Protein AF-A0A7X8KB24-F1 (afdb_monomer)

Nearest PDB structures (foldseek):
  2ntk-assembly1_A  TM=6.770E-01  e=2.796E-11  Methanothermobacter thermautotrophicus
  4iyc-assembly4_D  TM=4.521E-01  e=8.371E+00  Staphylococcus phage PVL

pLDDT: mean 94.0, std 7.56, range [43.09, 98.88]

Foldseek 3Di:
DAAAQAWKKKWAAAQVRFTKIKIFHWDDDPLSLQWFWDDDPFAIWIAGHPPHDDDDRQQRTEHQWGDDDQKIKGKNGNLSVLCVPPLPPCNSPVPPAFDPPPPQSWWIKMKIARRVFRKMKMWTWGADPVRDIDIDMDIDGHDDHQKIWMHGRFGDHPVDTDGDDDDTHIDGQDNPPRQVVVQVVDDPSTGAKMWMDGPVDIDIDGPPDD

Sequence (210 aa):
MKGYPGRIIICGLDHEGEPIALYILTARSSSSKERILTVKADGLWVEPTQNAQGGDPSLLYYRASFRRDGAIIIANGTHGERFTKTLAIEEALNDERYEPDEPIYTPRIAAVLDTGTARYAFASIRRSDDGSCTRSFFSFDAPKAGQGHRIQTYEGDPKNPRAFAGPPIPIALPKDDIAQTIFDELKPNLRIAVAVIRTDGYELINTHGG

Solvent-accessible surface area (backbone atoms only — not comparable to full-atom values): 11458 Å² total; per-residue (Å²): 107,85,65,31,42,45,43,36,44,36,46,30,19,35,66,88,57,47,48,36,33,34,46,36,42,40,28,86,49,75,59,64,49,31,41,35,74,45,83,53,101,81,27,36,30,36,34,60,40,95,81,45,62,84,80,65,62,68,83,48,45,31,53,34,27,36,74,58,97,63,25,45,38,36,17,80,36,60,70,41,62,37,50,79,80,37,82,52,65,61,80,43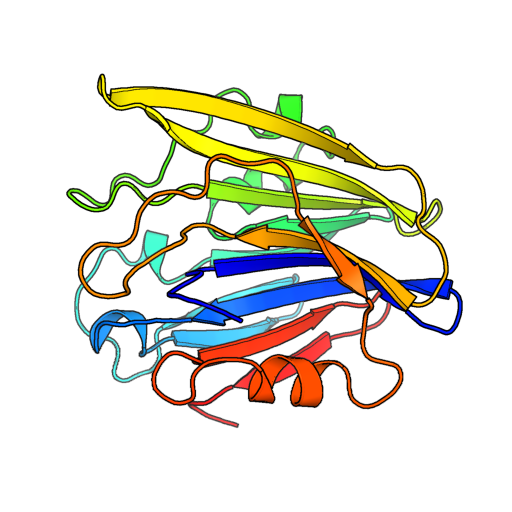,43,71,86,62,64,34,43,92,48,79,94,69,37,44,39,41,41,35,36,42,34,34,61,86,68,41,26,34,35,38,40,42,24,28,62,42,98,91,67,48,76,47,77,47,77,49,80,43,71,55,60,55,58,22,21,31,36,36,43,47,31,24,32,47,48,74,90,66,60,39,71,52,83,73,77,64,42,78,43,77,49,58,80,67,64,48,55,59,55,56,53,66,46,38,57,81,90,30,52,31,29,33,34,36,42,46,92,89,51,75,48,79,47,52,75,54,81,130

Secondary structure (DSSP, 8-state):
--S---EEEEEEE-TTS-EEEEEEEE--SHHHHSEEEEEETTEEEEEE-TT--SS-HHHH-EEEEEEETTEEEEESSGGGGGGGT-S-HHHHHTT--S---TTT-PPEEEEEEETTT--EEEEEEEE-TTS-EEEEEEEE----TTEEEEEESEES-SSSPEEP-SPPEEEEPPSS-HHHHHHHHS-TTTEEEEEEE-SS-EEEEESS--

Structure (mmCIF, N/CA/C/O backbone):
data_AF-A0A7X8KB24-F1
#
_entry.id   AF-A0A7X8KB24-F1
#
loop_
_atom_site.group_PDB
_atom_site.id
_atom_site.type_symbol
_atom_site.label_atom_id
_atom_site.label_alt_id
_atom_site.label_comp_id
_atom_site.label_asym_id
_atom_site.label_entity_id
_atom_site.label_seq_id
_atom_site.pdbx_PDB_ins_code
_atom_site.Cartn_x
_atom_site.Cartn_y
_atom_site.Cartn_z
_atom_site.occupancy
_atom_site.B_iso_or_equiv
_atom_site.auth_seq_id
_atom_site.auth_comp_id
_atom_site.auth_asym_id
_atom_site.auth_atom_id
_atom_site.pdbx_PDB_model_num
ATOM 1 N N . MET A 1 1 ? -10.183 -6.500 -11.399 1.00 66.75 1 MET A N 1
ATOM 2 C CA . MET A 1 1 ? -9.462 -5.222 -11.702 1.00 66.75 1 MET A CA 1
ATOM 3 C C . MET A 1 1 ? -9.034 -5.125 -13.177 1.00 66.75 1 MET A C 1
ATOM 5 O O . MET A 1 1 ? -8.678 -6.144 -13.759 1.00 66.75 1 MET A O 1
ATOM 9 N N . LYS A 1 2 ? -9.057 -3.935 -13.811 1.00 72.25 2 LYS A N 1
ATOM 10 C CA . LYS A 1 2 ? -8.573 -3.742 -15.203 1.00 72.25 2 LYS A CA 1
ATOM 11 C C . LYS A 1 2 ? -7.089 -3.336 -15.220 1.00 72.25 2 LYS A C 1
ATOM 13 O O . LYS A 1 2 ? -6.673 -2.515 -14.414 1.00 72.25 2 LYS A O 1
ATOM 18 N N . GLY A 1 3 ? -6.314 -3.871 -16.166 1.00 87.94 3 GLY A N 1
ATOM 19 C CA . GLY A 1 3 ? -4.895 -3.521 -16.355 1.00 87.94 3 GLY A CA 1
ATOM 20 C C . GLY A 1 3 ? -3.907 -4.246 -15.428 1.00 87.94 3 GLY A C 1
ATOM 21 O O . GLY A 1 3 ? -4.205 -5.348 -14.962 1.00 87.94 3 GLY A O 1
ATOM 22 N N . TYR A 1 4 ? -2.724 -3.656 -15.228 1.00 93.50 4 TYR A N 1
ATOM 23 C CA . TYR A 1 4 ? -1.702 -4.081 -14.260 1.00 93.50 4 TYR A CA 1
ATOM 24 C C . TYR A 1 4 ? -1.562 -3.038 -13.140 1.00 93.50 4 TYR A C 1
ATOM 26 O O . TYR A 1 4 ? -1.119 -1.926 -13.424 1.00 93.50 4 TYR A O 1
ATOM 34 N N . PRO A 1 5 ? -1.926 -3.374 -11.889 1.00 95.69 5 PRO A N 1
ATOM 35 C CA . PRO A 1 5 ? -1.885 -2.428 -10.777 1.00 95.69 5 PRO A CA 1
ATOM 36 C C . PRO A 1 5 ? -0.512 -2.345 -10.086 1.00 95.69 5 PRO A C 1
ATOM 38 O O . PRO A 1 5 ? -0.227 -1.366 -9.403 1.00 95.69 5 PRO A O 1
ATOM 41 N N . GLY A 1 6 ? 0.351 -3.355 -10.254 1.00 95.50 6 GLY A N 1
ATOM 42 C CA . GLY A 1 6 ? 1.600 -3.479 -9.502 1.00 95.50 6 GLY A CA 1
ATOM 43 C C . GLY A 1 6 ? 1.346 -3.807 -8.032 1.00 95.50 6 GLY A C 1
ATOM 44 O O . GLY A 1 6 ? 0.841 -4.887 -7.727 1.00 95.50 6 GLY A O 1
ATOM 45 N N . ARG A 1 7 ? 1.719 -2.904 -7.123 1.00 97.75 7 ARG A N 1
ATOM 46 C CA . ARG A 1 7 ? 1.423 -3.046 -5.690 1.00 97.75 7 ARG A CA 1
ATOM 47 C C . ARG A 1 7 ? 0.170 -2.258 -5.364 1.00 97.75 7 ARG A C 1
ATOM 49 O O . ARG A 1 7 ? -0.039 -1.192 -5.938 1.00 97.75 7 ARG A O 1
ATOM 56 N N . ILE A 1 8 ? -0.646 -2.789 -4.465 1.00 98.62 8 ILE A N 1
ATOM 57 C CA . ILE A 1 8 ? -1.897 -2.163 -4.043 1.00 98.62 8 ILE A CA 1
ATOM 58 C C . ILE A 1 8 ? -1.908 -2.076 -2.523 1.00 98.62 8 ILE A C 1
ATOM 60 O O . ILE A 1 8 ? -1.567 -3.049 -1.850 1.00 98.62 8 ILE A O 1
ATOM 64 N N . ILE A 1 9 ? -2.354 -0.931 -2.012 1.00 98.88 9 ILE A N 1
ATOM 65 C CA . ILE A 1 9 ? -2.725 -0.751 -0.612 1.00 98.88 9 ILE A CA 1
ATOM 66 C C . ILE A 1 9 ? -4.210 -0.402 -0.554 1.00 98.88 9 ILE A C 1
ATOM 68 O O . ILE A 1 9 ? -4.691 0.434 -1.325 1.00 98.88 9 ILE A O 1
ATOM 72 N N . ILE A 1 10 ? -4.932 -1.047 0.355 1.00 98.88 10 ILE A N 1
ATOM 73 C CA . ILE A 1 10 ? -6.325 -0.736 0.677 1.00 98.88 10 ILE A CA 1
ATOM 74 C C . ILE A 1 10 ? -6.407 -0.411 2.165 1.00 98.88 10 ILE A C 1
ATOM 76 O O . ILE A 1 10 ? -5.796 -1.118 2.960 1.00 98.88 10 ILE A O 1
ATOM 80 N N . CYS A 1 11 ? -7.186 0.606 2.525 1.00 98.81 11 CYS A N 1
ATOM 81 C CA . CYS A 1 11 ? -7.572 0.909 3.906 1.00 98.81 11 CYS A CA 1
ATOM 82 C C . CYS A 1 11 ? -9.083 1.148 3.962 1.00 98.81 11 CYS A C 1
ATOM 84 O O . CYS A 1 11 ? -9.645 1.770 3.053 1.00 98.81 11 CYS A O 1
ATOM 86 N N . GLY A 1 12 ? -9.743 0.677 5.016 1.00 98.50 12 GLY A N 1
ATOM 87 C CA . GLY A 1 12 ? -11.177 0.861 5.197 1.00 98.50 12 GLY A CA 1
ATOM 88 C C . GLY A 1 12 ? -11.705 0.258 6.492 1.00 98.50 12 GLY A C 1
ATOM 89 O O . GLY A 1 12 ? -10.947 0.016 7.431 1.00 98.50 12 GLY A O 1
ATOM 90 N N . LEU A 1 13 ? -13.012 0.009 6.500 1.00 98.50 13 LEU A N 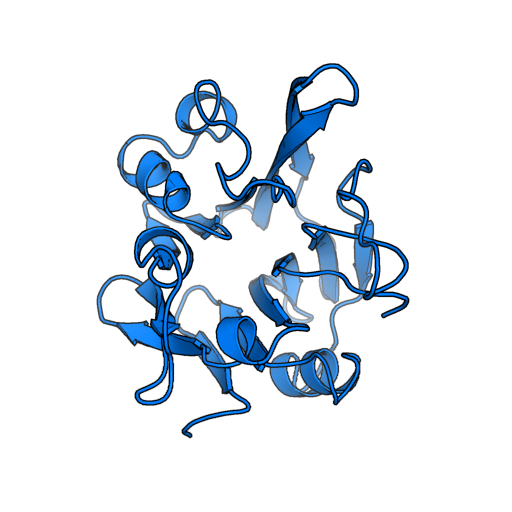1
ATOM 91 C CA . LEU A 1 13 ? -13.706 -0.750 7.534 1.00 98.50 13 LEU A CA 1
ATOM 92 C C . LEU A 1 13 ? -14.319 -2.002 6.921 1.00 98.50 13 LEU A C 1
ATOM 94 O O . LEU A 1 13 ? -14.940 -1.930 5.856 1.00 98.50 13 LEU A O 1
ATOM 98 N N . ASP A 1 14 ? -14.192 -3.135 7.600 1.00 97.81 14 ASP A N 1
ATOM 99 C CA . ASP A 1 14 ? -14.951 -4.321 7.219 1.00 97.81 14 ASP A CA 1
ATOM 100 C C . ASP A 1 14 ? -16.454 -4.156 7.518 1.00 97.81 14 ASP A C 1
ATOM 102 O O . ASP A 1 14 ? -16.923 -3.082 7.908 1.00 97.81 14 ASP A O 1
ATOM 106 N N . HIS A 1 15 ? -17.242 -5.204 7.270 1.00 98.06 15 HIS A N 1
ATOM 107 C CA . HIS A 1 15 ? -18.695 -5.146 7.459 1.00 98.06 15 HIS A CA 1
ATOM 108 C C . HIS A 1 15 ? -19.132 -5.101 8.927 1.00 98.06 15 HIS A C 1
ATOM 110 O O . HIS A 1 15 ? -20.269 -4.711 9.178 1.00 98.06 15 HIS A O 1
ATOM 116 N N . GLU A 1 16 ? -18.240 -5.407 9.871 1.00 96.69 16 GLU A N 1
ATOM 117 C CA . GLU A 1 16 ? -18.487 -5.268 11.312 1.00 96.69 16 GLU A CA 1
ATOM 118 C C . GLU A 1 16 ? -18.019 -3.910 11.858 1.00 96.69 16 GLU A C 1
ATOM 120 O O . GLU A 1 16 ? -18.239 -3.590 13.024 1.00 96.69 16 GLU A O 1
ATOM 125 N N . GLY A 1 17 ? -17.438 -3.062 11.002 1.00 96.88 17 GLY A N 1
ATOM 126 C CA . GLY A 1 17 ? -16.950 -1.739 11.380 1.00 96.88 17 GLY A CA 1
ATOM 127 C C . GLY A 1 17 ? -15.534 -1.747 11.951 1.00 96.88 17 GLY A C 1
ATOM 128 O O . GLY A 1 17 ? -15.106 -0.728 12.491 1.00 96.88 17 GLY A O 1
ATOM 129 N N . GLU A 1 18 ? -14.796 -2.848 11.802 1.00 97.44 18 GLU A N 1
ATOM 130 C CA . GLU A 1 18 ? -13.426 -2.970 12.292 1.00 97.44 18 GLU A CA 1
ATOM 131 C C . GLU A 1 18 ? -12.411 -2.449 11.258 1.00 97.44 18 GLU A C 1
ATOM 133 O O . GLU A 1 18 ? -12.540 -2.740 10.058 1.00 97.44 18 GLU A O 1
ATOM 138 N N . PRO A 1 19 ? -11.378 -1.690 11.684 1.00 98.19 19 PRO A N 1
ATOM 139 C CA . PRO A 1 19 ? -10.320 -1.218 10.801 1.00 98.19 19 PRO A CA 1
ATOM 140 C C . PRO A 1 19 ? -9.607 -2.366 10.094 1.00 98.19 19 PRO A C 1
ATOM 142 O O . PRO A 1 19 ? -9.098 -3.302 10.717 1.00 98.19 19 PRO A O 1
ATOM 145 N N . ILE A 1 20 ? -9.519 -2.254 8.773 1.00 98.44 20 ILE A N 1
ATOM 146 C CA . ILE A 1 20 ? -8.894 -3.256 7.920 1.00 98.44 20 ILE A CA 1
ATOM 147 C C . ILE A 1 20 ? -7.986 -2.582 6.897 1.00 98.44 20 ILE A C 1
ATOM 149 O O . ILE A 1 20 ? -8.339 -1.574 6.275 1.00 98.44 20 ILE A O 1
ATOM 153 N N . ALA A 1 21 ? -6.809 -3.166 6.702 1.00 98.75 21 ALA A N 1
ATOM 154 C CA . ALA A 1 21 ? -5.917 -2.811 5.615 1.00 98.75 21 ALA A CA 1
ATOM 155 C C . ALA A 1 21 ? -5.547 -4.042 4.792 1.00 98.75 21 ALA A C 1
ATOM 157 O O . ALA A 1 21 ? -5.561 -5.165 5.289 1.00 98.75 21 ALA A O 1
ATOM 158 N N . LEU A 1 22 ? -5.229 -3.846 3.516 1.00 98.81 22 LEU A N 1
ATOM 159 C CA . LEU A 1 22 ? -4.721 -4.912 2.666 1.00 98.81 22 LEU A CA 1
ATOM 160 C C . LEU A 1 22 ? -3.464 -4.463 1.940 1.00 98.81 22 LEU A C 1
ATOM 162 O O . LEU A 1 22 ? -3.367 -3.321 1.482 1.00 98.81 22 LEU A O 1
ATOM 166 N N . TYR A 1 23 ? -2.545 -5.406 1.771 1.00 98.75 23 TYR A N 1
ATOM 167 C CA . TYR A 1 23 ? -1.398 -5.275 0.888 1.00 98.75 23 TYR A CA 1
ATOM 168 C C . TYR A 1 23 ? -1.445 -6.369 -0.171 1.00 98.75 23 TYR A C 1
ATOM 170 O O . TYR A 1 23 ? -1.589 -7.548 0.147 1.00 98.75 23 TYR A O 1
ATOM 178 N N . ILE A 1 24 ? -1.337 -5.988 -1.441 1.00 98.50 24 ILE A N 1
ATOM 179 C CA . ILE A 1 24 ? -1.465 -6.926 -2.558 1.00 98.50 24 ILE A CA 1
ATOM 180 C C . ILE A 1 24 ? -0.249 -6.795 -3.457 1.00 98.50 24 ILE A C 1
ATOM 182 O O . ILE A 1 24 ? 0.110 -5.698 -3.903 1.00 98.50 24 ILE A O 1
ATOM 186 N N . LEU A 1 25 ? 0.345 -7.942 -3.765 1.00 96.00 25 LEU A N 1
ATOM 187 C CA . LEU A 1 25 ? 1.488 -8.063 -4.646 1.00 96.00 25 LEU A CA 1
ATOM 188 C C . LEU A 1 25 ? 1.048 -8.664 -5.981 1.00 96.00 25 LEU A C 1
ATOM 190 O O . LEU A 1 25 ? 0.541 -9.786 -6.049 1.00 96.00 25 LEU A O 1
ATOM 194 N N . THR A 1 26 ? 1.275 -7.917 -7.061 1.00 95.56 26 THR A N 1
ATOM 195 C CA . THR A 1 26 ? 1.204 -8.438 -8.429 1.00 95.56 26 THR A CA 1
ATOM 196 C C . THR A 1 26 ? 2.540 -8.252 -9.136 1.00 95.56 26 THR A C 1
ATOM 198 O O . THR A 1 26 ? 3.332 -7.370 -8.789 1.00 95.56 26 THR A O 1
ATOM 201 N N . ALA A 1 27 ? 2.811 -9.099 -10.123 1.00 91.50 27 ALA A N 1
ATOM 202 C CA . ALA A 1 27 ? 4.062 -9.093 -10.865 1.00 91.50 27 ALA A CA 1
ATOM 203 C C . ALA A 1 27 ? 3.877 -9.573 -12.305 1.00 91.50 27 ALA A C 1
ATOM 205 O O . ALA A 1 27 ? 2.973 -10.348 -12.617 1.00 91.50 27 ALA A O 1
ATOM 206 N N . ARG A 1 28 ? 4.764 -9.121 -13.196 1.00 88.50 28 ARG A N 1
ATOM 207 C CA . ARG A 1 28 ? 4.713 -9.438 -14.633 1.00 88.50 28 ARG A CA 1
ATOM 208 C C . ARG A 1 28 ? 5.933 -10.201 -15.145 1.00 88.50 28 ARG A C 1
ATOM 210 O O . ARG A 1 28 ? 5.774 -11.046 -16.020 1.00 88.50 28 ARG A O 1
ATOM 217 N N . SER A 1 29 ? 7.128 -9.916 -14.625 1.00 82.56 29 SER A N 1
ATOM 218 C CA . SER A 1 29 ? 8.369 -10.584 -15.037 1.00 82.56 29 SER A CA 1
ATOM 219 C C . SER A 1 29 ? 8.644 -11.779 -14.140 1.00 82.56 29 SER A C 1
ATOM 221 O O . SER A 1 29 ? 8.304 -11.733 -12.964 1.00 82.56 29 SER A O 1
ATOM 223 N N . SER A 1 30 ? 9.313 -12.809 -14.654 1.00 78.25 30 SER A N 1
ATOM 224 C CA . SER A 1 30 ? 9.686 -13.979 -13.850 1.00 78.25 30 SER A CA 1
ATOM 225 C C . SER A 1 30 ? 10.428 -13.578 -12.570 1.00 78.25 30 SER A C 1
ATOM 227 O O . SER A 1 30 ? 10.020 -13.974 -11.491 1.00 78.25 30 SER A O 1
ATOM 229 N N . SER A 1 31 ? 11.403 -12.665 -12.656 1.00 75.25 31 SER A N 1
ATOM 230 C CA . SER A 1 31 ? 12.134 -12.161 -11.481 1.00 75.25 31 SER A CA 1
ATOM 231 C C . SER A 1 31 ? 11.248 -11.466 -10.442 1.00 75.25 31 SER A C 1
ATOM 233 O O . SER A 1 31 ? 11.448 -11.635 -9.247 1.00 75.25 31 SER A O 1
ATOM 235 N N . SER A 1 32 ? 10.240 -10.701 -10.872 1.00 79.62 32 SER A N 1
ATOM 236 C CA . SER A 1 32 ? 9.333 -10.008 -9.947 1.00 79.62 32 SER A CA 1
ATOM 237 C C . SER A 1 32 ? 8.251 -10.924 -9.368 1.00 79.62 32 SER A C 1
ATOM 239 O O . SER A 1 32 ? 7.610 -10.539 -8.384 1.00 79.62 32 SER A O 1
ATOM 241 N N . LYS A 1 33 ? 8.039 -12.105 -9.965 1.00 87.75 33 LYS A N 1
ATOM 242 C CA . LYS A 1 33 ? 7.125 -13.138 -9.463 1.00 87.75 33 LYS A CA 1
ATOM 243 C C . LYS A 1 33 ? 7.724 -13.961 -8.331 1.00 87.75 33 LYS A C 1
ATOM 245 O O . LYS A 1 33 ? 6.971 -14.426 -7.489 1.00 87.75 33 LYS A O 1
ATOM 250 N N . GLU A 1 34 ? 9.048 -14.064 -8.269 1.00 90.19 34 GLU A N 1
ATOM 251 C CA . GLU A 1 34 ? 9.765 -14.803 -7.227 1.00 90.19 34 GLU A CA 1
ATOM 252 C C . GLU A 1 34 ? 9.784 -14.052 -5.884 1.00 90.19 34 GLU A C 1
ATOM 254 O O . GLU A 1 34 ? 10.841 -13.725 -5.346 1.00 90.19 34 GLU A O 1
ATOM 259 N N . ARG A 1 35 ? 8.597 -13.738 -5.354 1.00 91.50 35 ARG A N 1
ATOM 260 C CA . ARG A 1 35 ? 8.381 -13.062 -4.073 1.00 91.50 35 ARG A CA 1
ATOM 261 C C . ARG A 1 35 ? 7.197 -13.663 -3.323 1.00 91.50 35 ARG A C 1
ATOM 263 O O . ARG A 1 35 ? 6.227 -14.093 -3.941 1.00 91.50 35 ARG A O 1
ATOM 270 N N . ILE A 1 36 ? 7.261 -13.613 -2.000 1.00 94.81 36 ILE A N 1
ATOM 271 C CA . ILE A 1 36 ? 6.214 -14.063 -1.079 1.00 94.81 36 ILE A CA 1
ATOM 272 C C . ILE A 1 36 ? 5.965 -13.020 0.009 1.00 94.81 36 ILE A C 1
ATOM 274 O O . ILE A 1 36 ? 6.806 -12.152 0.258 1.00 94.81 36 ILE A O 1
ATOM 278 N N . LEU A 1 37 ? 4.798 -13.107 0.643 1.00 97.06 37 LEU A N 1
ATOM 279 C CA . LEU A 1 37 ? 4.502 -12.421 1.893 1.00 97.06 37 LEU A CA 1
ATOM 280 C C . LEU A 1 37 ? 4.743 -13.359 3.075 1.00 97.06 37 LEU A C 1
ATOM 282 O O . LEU A 1 37 ? 4.236 -14.480 3.081 1.00 97.06 37 LEU A O 1
ATOM 286 N N . THR A 1 38 ? 5.444 -12.864 4.090 1.00 97.25 38 THR A N 1
ATOM 287 C CA . THR A 1 38 ? 5.759 -13.612 5.312 1.00 97.25 38 THR A CA 1
ATOM 288 C C . THR A 1 38 ? 5.422 -12.775 6.536 1.00 97.25 38 THR A C 1
ATOM 290 O O . THR A 1 38 ? 5.803 -11.606 6.625 1.00 97.25 38 THR A O 1
ATOM 293 N N . VAL A 1 39 ? 4.739 -13.368 7.516 1.00 97.62 39 VAL A N 1
ATOM 294 C CA . VAL A 1 39 ? 4.550 -12.739 8.830 1.00 97.62 39 VAL A CA 1
ATOM 295 C C . VAL A 1 39 ? 5.765 -13.025 9.705 1.00 97.62 39 VAL A C 1
ATOM 297 O O . VAL A 1 39 ? 6.125 -14.180 9.923 1.00 97.62 39 VAL A O 1
ATOM 300 N N . LYS A 1 40 ? 6.372 -11.970 10.244 1.00 96.44 40 LYS A N 1
ATOM 301 C CA . LYS A 1 40 ? 7.419 -12.036 11.270 1.00 96.44 40 LYS A CA 1
ATOM 302 C C . LYS A 1 40 ? 6.950 -11.313 12.533 1.00 96.44 40 LYS A C 1
ATOM 304 O O . LYS A 1 40 ? 5.913 -10.652 12.537 1.00 96.44 40 LYS A O 1
ATOM 309 N N . ALA A 1 41 ? 7.728 -11.427 13.609 1.00 94.88 41 ALA A N 1
ATOM 310 C CA . ALA A 1 41 ? 7.395 -10.830 14.905 1.00 94.88 41 ALA A CA 1
ATOM 311 C C . ALA A 1 41 ? 7.182 -9.305 14.845 1.00 94.88 41 ALA A C 1
ATOM 313 O O . ALA A 1 41 ? 6.407 -8.758 15.622 1.00 94.88 41 ALA A O 1
ATOM 314 N N . ASP A 1 42 ? 7.854 -8.623 13.919 1.00 95.00 42 ASP A N 1
ATOM 315 C CA . ASP A 1 42 ? 7.861 -7.167 13.786 1.00 95.00 42 ASP A CA 1
ATOM 316 C C . ASP A 1 42 ? 7.011 -6.634 12.620 1.00 95.00 42 ASP A C 1
ATOM 318 O O . ASP A 1 42 ? 6.966 -5.419 12.408 1.00 95.00 42 ASP A O 1
ATOM 322 N N . GLY A 1 43 ? 6.338 -7.507 11.860 1.00 97.38 43 GLY A N 1
ATOM 323 C CA . GLY A 1 43 ? 5.503 -7.075 10.745 1.00 97.38 43 GLY A CA 1
ATOM 324 C C . GLY A 1 43 ? 5.271 -8.104 9.643 1.00 97.38 43 GLY A C 1
ATOM 325 O O . GLY A 1 43 ? 5.724 -9.246 9.692 1.00 97.38 43 GLY A O 1
ATOM 326 N N . LEU A 1 44 ? 4.558 -7.653 8.618 1.00 98.44 44 LEU A N 1
ATOM 327 C CA . LEU A 1 44 ? 4.436 -8.312 7.327 1.00 98.44 44 LEU A CA 1
ATOM 328 C C . LEU A 1 44 ? 5.629 -7.929 6.453 1.00 98.44 44 LEU A C 1
ATOM 330 O O . LEU A 1 44 ? 5.886 -6.744 6.235 1.00 98.44 44 LEU A O 1
ATOM 334 N N . TRP A 1 45 ? 6.308 -8.921 5.898 1.00 98.00 45 TRP A N 1
ATOM 335 C CA . TRP A 1 45 ? 7.460 -8.747 5.025 1.00 98.00 45 TRP A CA 1
ATOM 336 C C . TRP A 1 45 ? 7.159 -9.237 3.616 1.00 98.00 45 TRP A C 1
ATOM 338 O O . TRP A 1 45 ? 6.449 -10.222 3.433 1.00 98.00 45 TRP A O 1
ATOM 348 N N . VAL A 1 46 ? 7.719 -8.546 2.626 1.00 96.06 46 VAL A N 1
ATOM 349 C CA . VAL A 1 46 ? 7.892 -9.064 1.268 1.00 96.06 46 VAL A CA 1
ATOM 350 C C . VAL A 1 46 ? 9.301 -9.626 1.186 1.00 96.06 46 VAL A C 1
ATOM 352 O O . VAL A 1 46 ? 10.257 -8.927 1.526 1.00 96.06 46 VAL A O 1
ATOM 355 N N . GLU A 1 47 ? 9.424 -10.872 0.741 1.00 93.69 47 GLU A N 1
ATOM 356 C CA . GLU A 1 47 ? 10.702 -11.576 0.645 1.00 93.69 47 GLU A CA 1
ATOM 357 C C . GLU A 1 47 ? 10.861 -12.241 -0.723 1.00 93.69 47 GLU A C 1
ATOM 359 O O . GLU A 1 47 ? 9.868 -12.700 -1.293 1.00 93.69 47 GLU A O 1
ATOM 364 N N . PRO A 1 48 ? 12.087 -12.324 -1.267 1.00 91.44 48 PRO A N 1
ATOM 365 C CA . PRO A 1 48 ? 12.350 -13.142 -2.442 1.00 91.44 48 PRO A CA 1
ATOM 366 C C . PRO A 1 48 ? 12.170 -14.636 -2.129 1.00 91.44 48 PRO A C 1
ATOM 368 O O . PRO A 1 48 ? 12.468 -15.090 -1.024 1.00 91.44 48 PRO A O 1
ATOM 371 N N . THR A 1 49 ? 11.724 -15.422 -3.110 1.00 89.88 49 THR A N 1
ATOM 372 C CA . THR A 1 49 ? 11.720 -16.890 -2.987 1.00 89.88 49 THR A CA 1
ATOM 373 C C . THR A 1 49 ? 13.145 -17.438 -3.128 1.00 89.88 49 THR A C 1
ATOM 375 O O . THR A 1 49 ? 14.061 -16.747 -3.577 1.00 89.88 49 THR A O 1
ATOM 378 N N . GLN A 1 50 ? 13.335 -18.727 -2.829 1.00 85.38 50 GLN A N 1
ATOM 379 C CA . GLN A 1 50 ? 14.612 -19.417 -3.073 1.00 85.38 50 GLN A CA 1
ATOM 380 C C . GLN A 1 50 ? 15.024 -19.432 -4.557 1.00 85.38 50 GLN A C 1
ATOM 382 O O . GLN A 1 50 ? 16.202 -19.601 -4.861 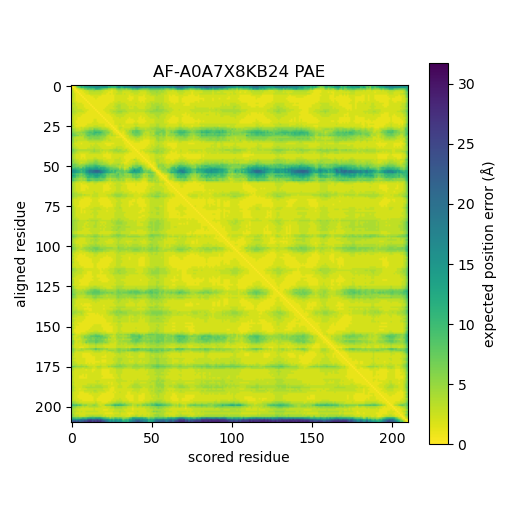1.00 85.38 50 GLN A O 1
ATOM 387 N N . ASN A 1 51 ? 14.071 -19.246 -5.476 1.00 83.88 51 ASN A N 1
ATOM 388 C CA . ASN A 1 51 ? 14.315 -19.228 -6.918 1.00 83.88 51 ASN A CA 1
ATOM 389 C C . ASN A 1 51 ? 14.582 -17.814 -7.460 1.00 83.88 51 ASN A C 1
ATOM 391 O O . ASN A 1 51 ? 14.829 -17.660 -8.658 1.00 83.88 51 ASN A O 1
ATOM 395 N N . ALA A 1 52 ? 14.517 -16.777 -6.618 1.00 82.25 52 ALA A N 1
ATOM 396 C CA . ALA A 1 52 ? 14.778 -15.411 -7.044 1.00 82.25 52 ALA A CA 1
ATOM 397 C C . ALA A 1 52 ? 16.227 -15.264 -7.534 1.00 82.25 52 ALA A C 1
ATOM 399 O O . ALA A 1 52 ? 17.180 -15.605 -6.833 1.00 82.25 52 ALA A O 1
ATOM 400 N N . GLN A 1 53 ? 16.398 -14.727 -8.743 1.00 77.00 53 GLN A N 1
ATOM 401 C CA . GLN A 1 53 ? 17.708 -14.444 -9.327 1.00 77.00 53 GLN A CA 1
ATOM 402 C C . GLN A 1 53 ? 17.784 -13.004 -9.829 1.00 77.00 53 GLN A C 1
ATOM 404 O O . GLN A 1 53 ? 16.908 -12.542 -10.564 1.00 77.00 53 GLN A O 1
ATOM 409 N N . GLY A 1 54 ? 18.879 -12.324 -9.479 1.00 70.75 54 GLY A N 1
ATOM 410 C CA . GLY A 1 54 ? 19.159 -10.952 -9.898 1.00 70.75 54 GLY A CA 1
ATOM 411 C C . GLY A 1 54 ? 18.227 -9.899 -9.283 1.00 70.75 54 GLY A C 1
ATOM 412 O O . GLY A 1 54 ? 17.289 -10.205 -8.551 1.00 70.75 54 GLY A O 1
ATOM 413 N N . GLY A 1 55 ? 18.497 -8.633 -9.607 1.00 68.00 55 GLY A N 1
ATOM 414 C CA . GLY A 1 55 ? 17.793 -7.474 -9.053 1.00 68.00 55 GLY A CA 1
ATOM 415 C C . GLY A 1 55 ? 18.468 -6.892 -7.811 1.00 68.00 55 GLY A C 1
ATOM 416 O O . GLY A 1 55 ? 19.308 -7.533 -7.184 1.00 68.00 55 GLY A O 1
ATOM 417 N N . ASP A 1 56 ? 18.115 -5.650 -7.483 1.00 74.06 56 ASP A N 1
ATOM 418 C CA . ASP A 1 56 ? 18.544 -4.995 -6.248 1.00 74.06 56 ASP A CA 1
ATOM 419 C C . ASP A 1 56 ? 17.770 -5.605 -5.062 1.00 74.06 56 ASP A C 1
ATOM 421 O O . ASP A 1 56 ? 16.539 -5.473 -5.013 1.00 74.06 56 ASP A O 1
ATOM 425 N N . PRO A 1 57 ? 18.446 -6.261 -4.096 1.00 73.31 57 PRO A N 1
ATOM 426 C CA . PRO A 1 57 ? 17.788 -6.866 -2.939 1.00 73.31 57 PRO A CA 1
ATOM 427 C C . PRO A 1 57 ? 16.927 -5.878 -2.145 1.00 73.31 57 PRO A C 1
ATOM 429 O O . PRO A 1 57 ? 15.905 -6.275 -1.587 1.00 73.31 57 PRO A O 1
ATOM 432 N N . SER A 1 58 ? 17.283 -4.589 -2.135 1.00 74.12 58 SER A N 1
ATOM 433 C CA . SER A 1 58 ? 16.539 -3.553 -1.409 1.00 74.12 58 SER A CA 1
ATOM 434 C C . SER A 1 58 ? 15.149 -3.266 -1.996 1.00 74.12 58 SER A C 1
ATOM 436 O O . SER A 1 58 ? 14.282 -2.744 -1.294 1.00 74.12 58 SER A O 1
ATOM 438 N N . LEU A 1 59 ? 14.908 -3.638 -3.259 1.00 83.38 59 LEU A N 1
ATOM 439 C CA . LEU A 1 59 ? 13.605 -3.528 -3.930 1.00 83.38 59 LEU A CA 1
ATOM 440 C C . LEU A 1 59 ? 12.761 -4.808 -3.803 1.00 83.38 59 LEU A C 1
ATOM 442 O O . LEU A 1 59 ? 11.559 -4.805 -4.087 1.00 83.38 59 LEU A O 1
ATOM 446 N N . LEU A 1 60 ? 13.388 -5.915 -3.399 1.00 84.62 60 LEU A N 1
ATOM 447 C CA . LEU A 1 60 ? 12.758 -7.232 -3.288 1.00 84.62 60 LEU A CA 1
ATOM 448 C C . LEU A 1 60 ? 12.473 -7.636 -1.839 1.00 84.62 60 LEU A C 1
ATOM 450 O O . LEU A 1 60 ? 11.580 -8.450 -1.625 1.00 84.62 60 LEU A O 1
ATOM 454 N N . TYR A 1 61 ? 13.194 -7.061 -0.874 1.00 92.44 61 TYR A N 1
ATOM 455 C CA . TYR A 1 61 ? 13.057 -7.342 0.551 1.00 92.44 61 TYR A CA 1
ATOM 456 C C . TYR A 1 61 ? 12.724 -6.071 1.338 1.00 92.44 61 TYR A C 1
ATOM 458 O O . TYR A 1 61 ? 13.547 -5.160 1.449 1.00 92.44 61 TYR A O 1
ATOM 466 N N . TYR A 1 62 ? 11.517 -6.000 1.895 1.00 96.12 62 TYR A N 1
ATOM 467 C CA . TYR A 1 62 ? 11.083 -4.875 2.729 1.00 96.12 62 TYR A CA 1
ATOM 468 C C . TYR A 1 62 ? 9.913 -5.258 3.632 1.00 96.12 62 TYR A C 1
ATOM 470 O O . TYR A 1 62 ? 9.132 -6.162 3.330 1.00 96.12 62 TYR A O 1
ATOM 478 N N . ARG A 1 63 ? 9.763 -4.523 4.734 1.00 97.75 63 ARG A N 1
ATOM 479 C CA . ARG A 1 63 ? 8.612 -4.636 5.625 1.00 97.75 63 ARG A CA 1
ATOM 480 C C . ARG A 1 63 ? 7.424 -3.913 4.999 1.00 97.75 63 ARG A C 1
ATOM 482 O O . ARG A 1 63 ? 7.405 -2.687 4.913 1.00 97.75 63 ARG A O 1
ATOM 489 N N . ALA A 1 64 ? 6.459 -4.683 4.514 1.00 98.25 64 ALA A N 1
ATOM 490 C CA . ALA A 1 64 ? 5.270 -4.171 3.850 1.00 98.25 64 ALA A CA 1
ATOM 491 C C . ALA A 1 64 ? 4.248 -3.604 4.834 1.00 98.25 64 ALA A C 1
ATOM 493 O O . ALA A 1 64 ? 3.513 -2.691 4.470 1.00 98.25 64 ALA A O 1
ATOM 494 N N . SER A 1 65 ? 4.191 -4.122 6.064 1.00 98.69 65 SER A N 1
ATOM 495 C CA . SER A 1 65 ? 3.328 -3.565 7.104 1.00 98.69 65 SER A CA 1
ATOM 496 C C . SER A 1 65 ? 3.839 -3.841 8.512 1.00 98.69 65 SER A C 1
ATOM 498 O O . SER A 1 65 ? 4.474 -4.861 8.763 1.00 98.69 65 SER A O 1
ATOM 500 N N . PHE A 1 66 ? 3.544 -2.934 9.439 1.00 98.31 66 PHE A N 1
ATOM 501 C CA . PHE A 1 66 ? 3.725 -3.121 10.876 1.00 98.31 66 PHE A CA 1
ATOM 502 C C . PHE A 1 66 ? 2.716 -2.265 11.646 1.00 98.31 66 PHE A C 1
ATOM 504 O O . PHE A 1 66 ? 2.089 -1.370 11.074 1.00 98.31 66 PHE A O 1
ATOM 511 N N . ARG A 1 67 ? 2.556 -2.533 12.946 1.00 97.56 67 ARG A N 1
ATOM 512 C CA . ARG A 1 67 ? 1.739 -1.700 13.838 1.00 97.56 67 ARG A CA 1
ATOM 513 C C . ARG A 1 67 ? 2.616 -0.856 14.747 1.00 97.56 67 ARG A C 1
ATOM 515 O O . ARG A 1 67 ? 3.659 -1.324 15.203 1.00 97.56 67 ARG A O 1
ATOM 522 N N . ARG A 1 68 ? 2.179 0.369 15.026 1.00 96.50 68 ARG A N 1
ATOM 523 C CA . ARG A 1 68 ? 2.840 1.288 15.957 1.00 96.50 68 ARG A CA 1
ATOM 524 C C . ARG A 1 68 ? 1.835 2.307 16.481 1.00 96.50 68 ARG A C 1
ATOM 526 O O . ARG A 1 68 ? 1.070 2.844 15.694 1.00 96.50 68 ARG A O 1
ATOM 533 N N . ASP A 1 69 ? 1.872 2.575 17.786 1.00 96.31 69 ASP A N 1
ATOM 534 C CA . ASP A 1 69 ? 1.123 3.652 18.452 1.00 96.31 69 ASP A CA 1
ATOM 535 C C . ASP A 1 69 ? -0.369 3.718 18.053 1.00 96.31 69 ASP A C 1
ATOM 537 O O . ASP A 1 69 ? -0.908 4.790 17.803 1.00 96.31 69 ASP A O 1
ATOM 541 N N . GLY A 1 70 ? -1.040 2.560 17.965 1.00 96.31 70 GLY A N 1
ATOM 542 C CA . GLY A 1 70 ? -2.460 2.485 17.586 1.00 96.31 70 GLY A CA 1
ATOM 543 C C . GLY A 1 70 ? -2.740 2.679 16.091 1.00 96.31 70 GLY A C 1
ATOM 544 O O . GLY A 1 70 ? -3.875 2.958 15.715 1.00 96.31 70 GLY A O 1
ATOM 545 N N . ALA A 1 71 ? -1.730 2.536 15.232 1.00 98.31 71 ALA A N 1
ATOM 546 C CA . ALA A 1 71 ? -1.876 2.600 13.785 1.00 98.31 71 ALA A CA 1
ATOM 547 C C . ALA A 1 71 ? -1.331 1.348 13.085 1.00 98.31 71 ALA A C 1
ATOM 549 O O . ALA A 1 71 ? -0.375 0.717 13.545 1.00 98.31 71 ALA A O 1
ATOM 550 N N . ILE A 1 72 ? -1.916 1.023 11.932 1.00 98.62 72 ILE A N 1
ATOM 551 C CA . ILE A 1 72 ? -1.382 0.085 10.945 1.00 98.62 72 ILE A CA 1
ATOM 552 C C . ILE A 1 72 ? -0.688 0.905 9.856 1.00 98.62 72 ILE A C 1
ATOM 554 O O . ILE A 1 72 ? -1.298 1.764 9.219 1.00 98.62 72 ILE A O 1
ATOM 558 N N . ILE A 1 73 ? 0.591 0.623 9.632 1.00 98.69 73 ILE A N 1
ATOM 559 C CA . ILE A 1 73 ? 1.407 1.248 8.596 1.00 98.69 73 ILE A CA 1
ATOM 560 C C . ILE A 1 73 ? 1.555 0.242 7.463 1.00 98.69 73 ILE A C 1
ATOM 562 O O . ILE A 1 73 ? 1.837 -0.929 7.723 1.00 98.69 73 ILE A O 1
ATOM 566 N N . ILE A 1 74 ? 1.381 0.682 6.218 1.00 98.81 74 ILE A N 1
ATOM 567 C CA . ILE A 1 74 ? 1.606 -0.131 5.018 1.00 98.81 74 ILE A CA 1
ATOM 568 C C . ILE A 1 74 ? 2.473 0.654 4.031 1.00 98.81 74 ILE A C 1
ATOM 570 O O . ILE A 1 74 ? 2.243 1.843 3.827 1.00 98.81 74 ILE A O 1
ATOM 574 N N . ALA A 1 75 ? 3.450 0.012 3.394 1.00 98.62 75 ALA A N 1
ATOM 575 C CA . ALA A 1 75 ? 4.297 0.623 2.370 1.00 98.62 75 ALA A CA 1
ATOM 576 C C . ALA A 1 75 ? 4.748 -0.409 1.331 1.00 98.62 75 ALA A C 1
ATOM 578 O O . ALA A 1 75 ? 5.001 -1.566 1.660 1.00 98.62 75 ALA A O 1
ATOM 579 N N . ASN A 1 76 ? 4.906 0.002 0.070 1.00 98.00 76 ASN A N 1
ATOM 580 C CA . ASN A 1 76 ? 5.362 -0.903 -0.995 1.00 98.00 76 ASN A CA 1
ATOM 581 C C . ASN A 1 76 ? 6.893 -0.999 -1.149 1.00 98.00 76 ASN A C 1
ATOM 583 O O . ASN A 1 76 ? 7.365 -1.426 -2.204 1.00 98.00 76 ASN A O 1
ATOM 587 N N . GLY A 1 77 ? 7.654 -0.574 -0.137 1.00 96.81 77 GLY A N 1
ATOM 588 C CA . GLY A 1 77 ? 9.115 -0.550 -0.159 1.00 96.81 77 GLY A CA 1
ATOM 589 C C . GLY A 1 77 ? 9.721 -0.050 1.155 1.00 96.81 77 GLY A C 1
ATOM 590 O O . GLY A 1 77 ? 9.018 0.270 2.111 1.00 96.81 77 GLY A O 1
ATOM 591 N N . THR A 1 78 ? 11.046 0.102 1.178 1.00 96.25 78 THR A N 1
ATOM 592 C CA . THR A 1 78 ? 11.843 0.457 2.375 1.00 96.25 78 THR A CA 1
ATOM 593 C C . THR A 1 78 ? 11.511 1.804 3.024 1.00 96.25 78 THR A C 1
ATOM 595 O O . THR A 1 78 ? 11.851 2.030 4.180 1.00 96.25 78 THR A O 1
ATOM 598 N N . HIS A 1 79 ? 10.812 2.699 2.322 1.00 97.44 79 HIS A N 1
ATOM 599 C CA . HIS A 1 79 ? 10.336 3.969 2.884 1.00 97.44 79 HIS A CA 1
ATOM 600 C C . HIS A 1 79 ? 9.327 3.774 4.030 1.00 97.44 79 HIS A C 1
ATOM 602 O O . HIS A 1 79 ? 9.155 4.688 4.832 1.00 97.44 79 HIS A O 1
ATOM 608 N N . GLY A 1 80 ? 8.725 2.584 4.169 1.00 97.62 80 GLY A N 1
ATOM 609 C CA . GLY A 1 80 ? 7.941 2.214 5.352 1.00 97.62 80 GLY A CA 1
ATOM 610 C C . GLY A 1 80 ? 8.707 2.402 6.671 1.00 97.62 80 GLY A C 1
ATOM 611 O O . GLY A 1 80 ? 8.123 2.760 7.690 1.00 97.62 80 GLY A O 1
ATOM 612 N N . GLU A 1 81 ? 10.036 2.278 6.649 1.00 97.38 81 GLU A N 1
ATOM 613 C CA . GLU A 1 81 ? 10.878 2.467 7.834 1.00 97.38 81 GLU A CA 1
ATOM 614 C C . GLU A 1 81 ? 10.888 3.909 8.356 1.00 97.38 81 GLU A C 1
ATOM 616 O O . GLU A 1 81 ? 11.192 4.141 9.528 1.00 97.38 81 GLU A O 1
ATOM 621 N N . ARG A 1 82 ? 10.507 4.901 7.539 1.00 97.94 82 ARG A N 1
ATOM 622 C CA . ARG A 1 82 ? 10.400 6.299 7.989 1.00 97.94 82 ARG A CA 1
ATOM 623 C C . ARG A 1 82 ? 9.335 6.477 9.067 1.00 97.94 82 ARG A C 1
ATOM 625 O O . ARG A 1 82 ? 9.510 7.301 9.966 1.00 97.94 82 ARG A O 1
ATOM 632 N N . PHE A 1 83 ? 8.304 5.634 9.053 1.00 98.12 83 PHE A N 1
ATOM 633 C CA . PHE A 1 83 ? 7.218 5.690 10.026 1.00 98.12 83 PHE A CA 1
ATOM 634 C C . PHE A 1 83 ? 7.603 5.188 11.429 1.00 98.12 83 PHE A C 1
ATOM 636 O O . PHE A 1 83 ? 6.847 5.350 12.388 1.00 98.12 83 PHE A O 1
ATOM 643 N N . THR A 1 84 ? 8.809 4.630 11.596 1.00 96.44 84 THR A N 1
ATOM 644 C CA . THR A 1 84 ? 9.365 4.326 12.929 1.00 96.44 84 THR A CA 1
ATOM 645 C C . THR A 1 84 ? 9.655 5.588 13.745 1.00 96.44 84 THR A C 1
ATOM 647 O O . THR A 1 84 ? 9.722 5.518 14.968 1.00 96.44 84 THR A O 1
ATOM 650 N N . LYS A 1 85 ? 9.789 6.747 13.084 1.00 96.31 85 LYS A N 1
ATOM 651 C CA . LYS A 1 85 ? 10.082 8.038 13.725 1.00 96.31 85 LYS A CA 1
ATOM 652 C C . LYS A 1 85 ? 8.837 8.896 13.928 1.00 96.31 85 LYS A C 1
ATOM 654 O O . LYS A 1 85 ? 8.669 9.483 14.988 1.00 96.31 85 LYS A O 1
ATOM 659 N N . THR A 1 86 ? 7.931 8.922 12.954 1.00 97.12 86 THR A N 1
ATOM 660 C CA . THR A 1 86 ? 6.706 9.738 12.978 1.00 97.12 86 THR A CA 1
ATOM 661 C C . THR A 1 86 ? 5.572 9.013 12.259 1.00 97.12 86 THR A C 1
ATOM 663 O O . THR A 1 86 ? 5.819 8.284 11.305 1.00 97.12 86 THR A O 1
ATOM 666 N N . LEU A 1 87 ? 4.332 9.183 12.718 1.00 96.56 87 LEU A N 1
ATOM 667 C CA . LEU A 1 87 ? 3.146 8.692 12.004 1.00 96.56 87 LEU A CA 1
ATOM 668 C C . LEU A 1 87 ? 2.552 9.756 11.068 1.00 96.56 87 LEU A C 1
ATOM 670 O O . LEU A 1 87 ? 1.670 9.444 10.268 1.00 96.56 87 LEU A O 1
ATOM 674 N N . ALA A 1 88 ? 3.046 10.998 11.130 1.00 96.81 88 ALA A N 1
ATOM 675 C CA . ALA A 1 88 ? 2.651 12.049 10.207 1.00 96.81 88 ALA A CA 1
ATOM 676 C C . ALA A 1 88 ? 3.211 11.735 8.813 1.00 96.81 88 ALA A C 1
ATOM 678 O O . ALA A 1 88 ? 4.418 11.787 8.577 1.00 96.81 88 ALA A O 1
ATOM 679 N N . ILE A 1 89 ? 2.318 11.382 7.887 1.00 97.25 89 ILE A N 1
ATOM 680 C CA . ILE A 1 89 ? 2.700 10.843 6.578 1.00 97.25 89 ILE A CA 1
ATOM 681 C C . ILE A 1 89 ? 3.535 11.813 5.738 1.00 97.25 89 ILE A C 1
ATOM 683 O O . ILE A 1 89 ? 4.464 11.389 5.052 1.00 97.25 89 ILE A O 1
ATOM 687 N N . GLU A 1 90 ? 3.242 13.109 5.831 1.00 96.88 90 GLU A N 1
ATOM 688 C CA . GLU A 1 90 ? 3.994 14.157 5.143 1.00 96.88 90 GLU A CA 1
ATOM 689 C C . GLU A 1 90 ? 5.407 14.279 5.714 1.00 96.88 90 GLU A C 1
ATOM 691 O O . GLU A 1 90 ? 6.375 14.246 4.962 1.00 96.88 90 GLU A O 1
ATOM 696 N N . GLU A 1 91 ? 5.541 14.321 7.041 1.00 97.56 91 GLU A N 1
ATOM 697 C CA . GLU A 1 91 ? 6.836 14.396 7.724 1.00 97.56 91 GLU A CA 1
ATOM 698 C C . GLU A 1 91 ? 7.708 13.170 7.418 1.00 97.56 91 GLU A C 1
ATOM 700 O O . GLU A 1 91 ? 8.894 13.304 7.124 1.00 97.56 91 GLU A O 1
ATOM 705 N N . ALA A 1 92 ? 7.116 11.972 7.426 1.00 97.81 92 ALA A N 1
ATOM 706 C CA . ALA A 1 92 ? 7.832 10.731 7.148 1.00 97.81 92 ALA A CA 1
ATOM 707 C C . ALA A 1 92 ? 8.389 10.671 5.714 1.00 97.81 92 ALA A C 1
ATOM 709 O O . ALA A 1 92 ? 9.432 10.054 5.490 1.00 97.81 92 ALA A O 1
ATOM 710 N N . LEU A 1 93 ? 7.692 11.263 4.738 1.00 98.12 93 LEU A N 1
ATOM 711 C CA . LEU A 1 93 ? 7.915 10.984 3.316 1.00 98.12 93 LEU A CA 1
ATOM 712 C C . LEU A 1 93 ? 8.256 12.211 2.454 1.00 98.12 93 LEU A C 1
ATOM 714 O O . LEU A 1 93 ? 8.460 12.056 1.248 1.00 98.12 93 LEU A O 1
ATOM 718 N N . ASN A 1 94 ? 8.358 13.414 3.026 1.00 95.50 94 ASN A N 1
ATOM 719 C CA . ASN A 1 94 ? 8.628 14.640 2.263 1.00 95.50 94 ASN A CA 1
ATOM 720 C C . ASN A 1 94 ? 9.944 14.589 1.459 1.00 95.50 94 ASN A C 1
ATOM 722 O O . ASN A 1 94 ? 10.023 15.137 0.359 1.00 95.50 94 ASN A O 1
ATOM 726 N N . ASP A 1 95 ? 10.951 13.870 1.959 1.00 94.88 95 ASP A N 1
ATOM 727 C CA . ASP A 1 95 ? 12.254 13.727 1.295 1.00 94.88 95 ASP A CA 1
ATOM 728 C C . ASP A 1 95 ? 12.368 12.461 0.431 1.00 94.88 95 ASP A C 1
ATOM 730 O O . ASP A 1 95 ? 13.309 12.316 -0.354 1.00 94.88 95 ASP A O 1
ATOM 734 N N . GLU A 1 96 ? 11.394 11.551 0.514 1.00 97.12 96 GLU A N 1
ATOM 735 C CA . GLU A 1 96 ? 11.405 10.300 -0.245 1.00 97.12 96 GLU A CA 1
ATOM 736 C C . GLU A 1 96 ? 11.159 10.544 -1.737 1.00 97.12 96 GLU A C 1
ATOM 738 O O . GLU A 1 96 ? 10.543 11.532 -2.143 1.00 97.12 96 GLU A O 1
ATOM 743 N N . ARG A 1 97 ? 11.658 9.640 -2.581 1.00 97.06 97 ARG A N 1
ATOM 744 C CA . ARG A 1 97 ? 11.526 9.693 -4.047 1.00 97.06 97 ARG A CA 1
ATOM 745 C C . ARG A 1 97 ? 10.971 8.377 -4.577 1.00 97.06 97 ARG A C 1
ATOM 747 O O . ARG A 1 97 ? 10.993 7.374 -3.875 1.00 97.06 97 ARG A O 1
ATOM 754 N N . TYR A 1 98 ? 10.497 8.371 -5.821 1.00 96.44 98 TYR A N 1
ATOM 755 C CA . TYR A 1 98 ? 10.159 7.131 -6.529 1.00 96.44 98 TYR A CA 1
ATOM 756 C C . TYR A 1 98 ? 11.351 6.145 -6.534 1.00 96.44 98 TYR A C 1
ATOM 758 O O . TYR A 1 98 ? 12.492 6.526 -6.259 1.00 96.44 98 TYR A O 1
ATOM 766 N N . GLU A 1 99 ? 11.098 4.863 -6.788 1.00 95.19 99 GLU A N 1
ATOM 767 C CA . GLU A 1 99 ? 12.148 3.838 -6.782 1.00 95.19 99 GLU A CA 1
ATOM 768 C C . GLU A 1 99 ? 13.216 4.112 -7.862 1.00 95.19 99 GLU A C 1
ATOM 770 O O . GLU A 1 99 ? 12.885 4.531 -8.972 1.00 95.19 99 GLU A O 1
ATOM 775 N N . PRO A 1 100 ? 14.512 3.900 -7.569 1.00 93.06 100 PRO A N 1
ATOM 776 C CA . PRO A 1 100 ? 15.598 4.133 -8.522 1.00 93.06 100 PRO A CA 1
ATOM 777 C C . PRO A 1 100 ? 15.759 2.969 -9.523 1.00 93.06 100 PRO A C 1
ATOM 779 O O . PRO A 1 100 ? 16.873 2.585 -9.866 1.00 93.06 100 PRO A O 1
ATOM 782 N N . ASP A 1 101 ? 14.655 2.380 -9.981 1.00 90.12 101 ASP A N 1
ATOM 783 C CA . ASP A 1 101 ? 14.609 1.191 -10.837 1.00 90.12 101 ASP A CA 1
ATOM 784 C C . ASP A 1 101 ? 14.423 1.565 -12.315 1.00 90.12 101 ASP A C 1
ATOM 786 O O . ASP A 1 101 ? 13.419 1.238 -12.953 1.00 90.12 101 ASP A O 1
ATOM 790 N N . GLU A 1 102 ? 15.397 2.287 -12.872 1.00 88.44 102 GLU A N 1
ATOM 791 C CA . GLU A 1 102 ? 15.401 2.639 -14.296 1.00 88.44 102 GLU A CA 1
ATOM 792 C C . GLU A 1 102 ? 15.224 1.384 -15.179 1.00 88.44 102 GLU A C 1
ATOM 794 O O . GLU A 1 102 ? 15.863 0.357 -14.929 1.00 88.44 102 GLU A O 1
ATOM 799 N N . PRO A 1 103 ? 14.363 1.426 -16.216 1.00 88.50 103 PRO A N 1
ATOM 800 C CA . PRO A 1 103 ? 13.583 2.569 -16.720 1.00 88.50 103 PRO A CA 1
ATOM 801 C C . PRO A 1 103 ? 12.161 2.697 -16.151 1.00 88.50 103 PRO A C 1
ATOM 803 O O . PRO A 1 103 ? 11.359 3.464 -16.679 1.00 88.50 103 PRO A O 1
ATOM 806 N N . ILE A 1 104 ? 11.808 1.921 -15.126 1.00 88.81 104 ILE A N 1
ATOM 807 C CA . ILE A 1 104 ? 10.430 1.792 -14.635 1.00 88.81 104 ILE A CA 1
ATOM 808 C C . ILE A 1 104 ? 10.058 2.939 -13.690 1.00 88.81 104 ILE A C 1
ATOM 810 O O . ILE A 1 104 ? 8.937 3.443 -13.775 1.00 88.81 104 ILE A O 1
ATOM 814 N N . TYR A 1 105 ? 10.985 3.355 -12.822 1.00 93.88 105 TYR A N 1
ATOM 815 C CA . TYR A 1 105 ? 10.797 4.440 -11.851 1.00 93.88 105 TYR A CA 1
ATOM 816 C C . TYR A 1 105 ? 9.520 4.283 -11.023 1.00 93.88 105 TYR A C 1
ATOM 818 O O . TYR A 1 105 ? 8.619 5.132 -11.025 1.00 93.88 105 TYR A O 1
ATOM 826 N N . THR A 1 106 ? 9.416 3.149 -10.345 1.00 95.06 106 THR A N 1
ATOM 827 C CA . THR A 1 106 ? 8.195 2.732 -9.678 1.00 95.06 106 THR A CA 1
ATOM 828 C C . THR A 1 106 ? 7.742 3.734 -8.618 1.00 95.06 106 THR A C 1
ATOM 830 O O . THR A 1 106 ? 8.537 4.129 -7.761 1.00 95.06 106 THR A O 1
ATOM 833 N N . PRO A 1 107 ? 6.449 4.108 -8.595 1.00 97.44 107 PRO A N 1
ATOM 834 C CA . PRO A 1 107 ? 5.927 4.912 -7.506 1.00 97.44 107 PRO A CA 1
ATOM 835 C C . PRO A 1 107 ? 6.064 4.224 -6.146 1.00 97.44 107 PRO A C 1
ATOM 837 O O . PRO A 1 107 ? 5.781 3.029 -6.003 1.00 97.44 107 PRO A O 1
ATOM 840 N N . ARG A 1 108 ? 6.429 5.008 -5.130 1.00 98.31 108 ARG A N 1
ATOM 841 C CA . ARG A 1 108 ? 6.304 4.600 -3.728 1.00 98.31 108 ARG A CA 1
ATOM 842 C C . ARG A 1 108 ? 4.913 4.970 -3.235 1.00 98.31 108 ARG A C 1
ATOM 844 O O . ARG A 1 108 ? 4.501 6.121 -3.378 1.00 98.31 108 ARG A O 1
ATOM 851 N N . ILE A 1 109 ? 4.198 4.000 -2.683 1.00 98.75 109 ILE A N 1
ATOM 852 C CA . ILE A 1 109 ? 2.894 4.185 -2.053 1.00 98.75 109 ILE A CA 1
ATOM 853 C C . ILE A 1 109 ? 2.957 3.716 -0.606 1.00 98.75 109 ILE A C 1
ATOM 855 O O . ILE A 1 109 ? 3.543 2.674 -0.304 1.00 98.75 109 ILE A O 1
ATOM 859 N N . ALA A 1 110 ? 2.315 4.475 0.271 1.00 98.81 110 ALA A N 1
ATOM 860 C CA . ALA A 1 110 ? 2.202 4.146 1.682 1.00 98.81 110 ALA A CA 1
ATOM 861 C C . ALA A 1 110 ? 0.824 4.524 2.218 1.00 98.81 110 ALA A C 1
ATOM 863 O O . ALA A 1 110 ? 0.127 5.351 1.624 1.00 98.81 110 ALA A O 1
ATOM 864 N N . ALA A 1 111 ? 0.456 3.937 3.349 1.00 98.88 111 ALA A N 1
ATOM 865 C CA . ALA A 1 111 ? -0.712 4.316 4.116 1.00 98.88 111 ALA A CA 1
ATOM 866 C C . ALA A 1 111 ? -0.443 4.233 5.619 1.00 98.88 111 ALA A C 1
ATOM 868 O O . ALA A 1 111 ? 0.340 3.400 6.079 1.00 98.88 111 ALA A O 1
ATOM 869 N N . VAL A 1 112 ? -1.143 5.077 6.369 1.00 98.75 112 VAL A N 1
ATOM 870 C CA . VAL A 1 112 ? -1.243 5.005 7.829 1.00 98.75 112 VAL A CA 1
ATOM 871 C C . VAL A 1 112 ? -2.725 4.973 8.169 1.00 98.75 112 VAL A C 1
ATOM 873 O O . VAL A 1 112 ? -3.454 5.885 7.783 1.00 98.75 112 VAL A O 1
ATOM 876 N N . LEU A 1 113 ? -3.165 3.915 8.846 1.00 98.81 113 LEU A N 1
ATOM 877 C CA . LEU A 1 113 ? -4.535 3.713 9.314 1.00 98.81 113 LEU A CA 1
ATOM 878 C C . LEU A 1 113 ? -4.547 3.752 10.838 1.00 98.81 113 LEU A C 1
ATOM 880 O O . LEU A 1 113 ? -3.984 2.867 11.474 1.00 98.81 113 LEU A O 1
ATOM 884 N N . ASP A 1 114 ? -5.192 4.760 11.412 1.00 98.50 114 ASP A N 1
ATOM 885 C CA . ASP A 1 114 ? -5.433 4.858 12.849 1.00 98.50 114 ASP A CA 1
ATOM 886 C C . ASP A 1 114 ? -6.558 3.888 13.232 1.00 98.50 114 ASP A C 1
ATOM 888 O O . ASP A 1 114 ? -7.675 3.974 12.717 1.00 98.50 114 ASP A O 1
ATOM 892 N N . THR A 1 115 ? -6.270 2.936 14.118 1.00 97.75 115 THR A N 1
ATOM 893 C CA . THR A 1 115 ? -7.213 1.862 14.452 1.00 97.75 115 THR A CA 1
ATOM 894 C C . THR A 1 115 ? -8.222 2.266 15.523 1.00 97.75 115 THR A C 1
ATOM 896 O O . THR A 1 115 ? -9.186 1.544 15.740 1.00 97.75 115 THR A O 1
ATOM 899 N N . GLY A 1 116 ? -8.025 3.395 16.209 1.00 97.31 116 GLY A N 1
ATOM 900 C CA . GLY A 1 116 ? -8.987 3.909 17.188 1.00 97.31 116 GLY A CA 1
ATOM 901 C C . GLY A 1 116 ? -10.074 4.773 16.550 1.00 97.31 116 GLY A C 1
ATOM 902 O O . GLY A 1 116 ? -11.219 4.768 16.992 1.00 97.31 116 GLY A O 1
ATOM 903 N N . THR A 1 117 ? -9.720 5.518 15.503 1.00 97.81 117 THR A N 1
ATOM 904 C CA . THR A 1 117 ? -10.618 6.452 14.807 1.00 97.81 117 THR A CA 1
ATOM 905 C C . THR A 1 117 ? -11.050 5.970 13.428 1.00 97.81 117 THR A C 1
ATOM 907 O O . THR A 1 117 ? -11.925 6.592 12.833 1.00 97.81 117 THR A O 1
ATOM 910 N N . ALA A 1 118 ? -10.426 4.911 12.900 1.00 97.94 118 ALA A N 1
ATOM 911 C CA . ALA A 1 118 ? -10.592 4.416 11.531 1.00 97.94 118 ALA A CA 1
ATOM 912 C C . ALA A 1 118 ? -10.287 5.452 10.430 1.00 97.94 118 ALA A C 1
ATOM 914 O O . ALA A 1 118 ? -10.640 5.258 9.264 1.00 97.94 118 ALA A O 1
ATOM 915 N N . ARG A 1 119 ? -9.612 6.552 10.784 1.00 98.56 119 ARG A N 1
ATOM 916 C CA . ARG A 1 119 ? -9.088 7.533 9.831 1.00 98.56 119 ARG A CA 1
ATOM 917 C C . ARG A 1 119 ? -7.820 7.001 9.194 1.00 98.56 119 ARG A C 1
ATOM 919 O O . ARG A 1 119 ? -7.028 6.317 9.841 1.00 98.56 119 ARG A O 1
ATOM 926 N N . TYR A 1 120 ? -7.584 7.360 7.943 1.00 98.69 120 TYR A N 1
ATOM 927 C CA . TYR A 1 120 ? -6.355 6.969 7.267 1.00 98.69 120 TYR A CA 1
ATOM 928 C C . TYR A 1 120 ? -5.884 8.006 6.269 1.00 98.69 120 TYR A C 1
ATOM 930 O O . TYR A 1 120 ? -6.659 8.799 5.733 1.00 98.69 120 TYR A O 1
ATOM 938 N N . ALA A 1 121 ? -4.589 7.953 5.993 1.00 98.62 121 ALA A N 1
ATOM 939 C CA . ALA A 1 121 ? -3.970 8.722 4.936 1.00 98.62 121 ALA A CA 1
ATOM 940 C C . ALA A 1 121 ? -3.182 7.819 3.990 1.00 98.62 121 ALA A C 1
ATOM 942 O O . ALA A 1 121 ? -2.633 6.800 4.405 1.00 98.62 121 ALA A O 1
ATOM 943 N N . PHE A 1 122 ? -3.104 8.227 2.726 1.00 98.81 122 PHE A N 1
ATOM 944 C CA . PHE A 1 122 ? -2.269 7.623 1.697 1.00 98.81 122 PHE A CA 1
ATOM 945 C C . PHE A 1 122 ? -1.220 8.612 1.206 1.00 98.81 122 PHE A C 1
ATOM 947 O O . PHE A 1 122 ? -1.491 9.807 1.085 1.00 98.81 122 PHE A O 1
ATOM 954 N N . ALA A 1 123 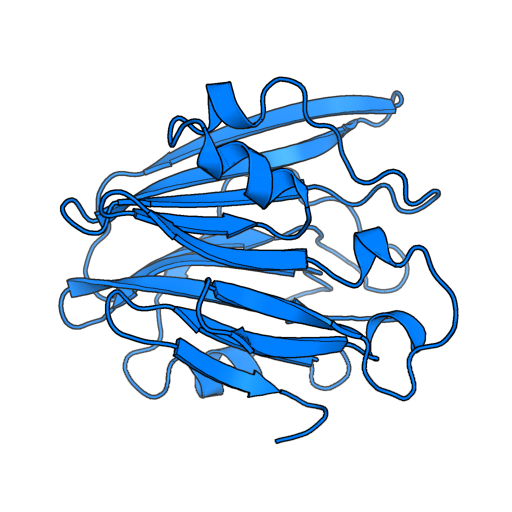? -0.058 8.090 0.832 1.00 98.56 123 ALA A N 1
ATOM 955 C CA . ALA A 1 123 ? 0.950 8.802 0.064 1.00 98.56 123 ALA A CA 1
ATOM 956 C C . ALA A 1 123 ? 1.182 8.110 -1.277 1.00 98.56 123 ALA A C 1
ATOM 958 O O . ALA A 1 123 ? 1.191 6.882 -1.362 1.00 98.56 123 ALA A O 1
ATOM 959 N N . SER A 1 124 ? 1.426 8.911 -2.310 1.00 98.38 124 SER A N 1
ATOM 960 C CA . SER A 1 124 ? 1.959 8.468 -3.595 1.00 98.38 124 SER A CA 1
ATOM 961 C C . SER A 1 124 ? 3.098 9.383 -4.017 1.00 98.38 124 SER A C 1
ATOM 963 O O . SER A 1 124 ? 2.915 10.592 -4.163 1.00 98.38 124 SER A O 1
ATOM 965 N N . ILE A 1 125 ? 4.260 8.793 -4.271 1.00 98.25 125 ILE A N 1
ATOM 966 C CA . ILE A 1 125 ? 5.481 9.477 -4.689 1.00 98.25 125 ILE A CA 1
ATOM 967 C C . ILE A 1 125 ? 5.888 8.912 -6.044 1.00 98.25 125 ILE A C 1
ATOM 969 O O . ILE A 1 125 ? 6.317 7.762 -6.133 1.00 98.25 125 ILE A O 1
ATOM 973 N N . ARG A 1 126 ? 5.745 9.704 -7.107 1.00 97.06 126 ARG A N 1
ATOM 974 C CA . ARG A 1 126 ? 5.972 9.258 -8.490 1.00 97.06 126 ARG A CA 1
ATOM 975 C C . ARG A 1 126 ? 6.904 10.189 -9.254 1.00 97.06 126 ARG A C 1
ATOM 977 O O . ARG A 1 126 ? 7.043 11.364 -8.911 1.00 97.06 126 ARG A O 1
ATOM 984 N N . ARG A 1 127 ? 7.496 9.662 -10.324 1.00 96.75 127 ARG A N 1
ATOM 985 C CA . ARG A 1 127 ? 8.250 10.444 -11.305 1.00 96.75 127 ARG A CA 1
ATOM 986 C C . ARG A 1 127 ? 7.288 11.203 -12.223 1.00 96.75 127 ARG A C 1
ATOM 988 O O . ARG A 1 127 ? 6.337 10.617 -12.737 1.00 96.75 127 ARG A O 1
ATOM 995 N N . SER A 1 128 ? 7.536 12.491 -12.411 1.00 92.44 128 SER A N 1
ATOM 996 C CA . SER A 1 128 ? 6.904 13.329 -13.436 1.00 92.44 128 SER A CA 1
ATOM 997 C C . SER A 1 128 ? 7.586 13.128 -14.797 1.00 92.44 128 SER A C 1
ATOM 999 O O . SER A 1 128 ? 8.689 12.582 -14.868 1.00 92.44 128 SER A O 1
ATOM 1001 N N . ASP A 1 129 ? 6.977 13.597 -15.886 1.00 88.50 129 ASP A N 1
ATOM 1002 C CA . ASP A 1 129 ? 7.546 13.442 -17.236 1.00 88.50 129 ASP A CA 1
ATOM 1003 C C . ASP A 1 129 ? 8.946 14.077 -17.361 1.00 88.50 129 ASP A C 1
ATOM 1005 O O . ASP A 1 129 ? 9.854 13.478 -17.941 1.00 88.50 129 ASP A O 1
ATOM 1009 N N . ASP A 1 130 ? 9.163 15.224 -16.710 1.00 92.50 130 ASP A N 1
ATOM 1010 C CA . ASP A 1 130 ? 10.447 15.939 -16.639 1.00 92.50 130 ASP A CA 1
ATOM 1011 C C . ASP A 1 130 ? 11.485 15.300 -15.689 1.00 92.50 130 ASP A C 1
ATOM 1013 O O . ASP A 1 130 ? 12.598 15.803 -15.544 1.00 92.50 130 ASP A O 1
ATOM 1017 N N . GLY A 1 131 ? 11.141 14.190 -15.029 1.00 92.31 131 GLY A N 1
ATOM 1018 C CA . GLY A 1 131 ? 11.992 13.513 -14.048 1.00 92.31 131 GLY A CA 1
ATOM 1019 C C . GLY A 1 131 ? 11.969 14.108 -12.644 1.00 92.31 131 GLY A C 1
ATOM 1020 O O . GLY A 1 131 ? 12.617 13.565 -11.746 1.00 92.31 131 GLY A O 1
ATOM 1021 N N . SER A 1 132 ? 11.199 15.171 -12.413 1.00 94.81 132 SER A N 1
ATOM 1022 C CA . SER A 1 132 ? 10.928 15.658 -11.064 1.00 94.81 132 SER A CA 1
ATOM 1023 C C . SER A 1 132 ? 10.089 14.652 -10.266 1.00 94.81 132 SER A C 1
ATOM 1025 O O . SER A 1 132 ? 9.557 13.669 -10.789 1.00 94.81 132 SER A O 1
ATOM 1027 N N . CYS A 1 133 ? 9.999 14.873 -8.956 1.00 96.06 133 CYS A N 1
ATOM 1028 C CA . CYS A 1 133 ? 9.243 14.016 -8.054 1.00 96.06 133 CYS A CA 1
ATOM 1029 C C . CYS A 1 133 ? 7.933 14.703 -7.670 1.00 96.06 133 CYS A C 1
ATOM 1031 O O . CYS A 1 133 ? 7.957 15.778 -7.075 1.00 96.06 133 CYS A O 1
ATOM 1033 N N . THR A 1 134 ? 6.803 14.056 -7.946 1.00 96.69 134 THR A N 1
ATOM 1034 C CA . THR A 1 134 ? 5.492 14.478 -7.441 1.00 96.69 134 THR A CA 1
ATOM 1035 C C . THR A 1 134 ? 5.149 13.669 -6.199 1.00 96.69 134 THR A C 1
ATOM 1037 O O . THR A 1 134 ? 5.145 12.438 -6.250 1.00 96.69 134 THR A O 1
ATOM 1040 N N . ARG A 1 135 ? 4.834 14.358 -5.097 1.00 97.12 135 ARG A N 1
ATOM 1041 C CA . ARG A 1 135 ? 4.339 13.766 -3.847 1.00 97.12 135 ARG A CA 1
ATOM 1042 C C . ARG A 1 135 ? 2.895 14.185 -3.652 1.00 97.12 135 ARG A C 1
ATOM 1044 O O . ARG A 1 135 ? 2.575 15.365 -3.765 1.00 97.12 135 ARG A O 1
ATOM 1051 N N . SER A 1 136 ? 2.026 13.222 -3.404 1.00 97.62 136 SER A N 1
ATOM 1052 C CA . SER A 1 136 ? 0.607 13.464 -3.170 1.00 97.62 136 SER A CA 1
ATOM 1053 C C . SER A 1 136 ? 0.189 12.755 -1.896 1.00 97.62 136 SER A C 1
ATOM 1055 O O . SER A 1 136 ? 0.455 11.563 -1.746 1.00 97.62 136 SER A O 1
ATOM 1057 N N . PHE A 1 137 ? -0.463 13.499 -1.010 1.00 98.19 137 PHE A N 1
ATOM 1058 C CA . PHE A 1 137 ? -0.973 13.021 0.266 1.00 98.19 137 PHE A CA 1
ATOM 1059 C C . PHE A 1 137 ? -2.490 13.178 0.275 1.00 98.19 137 PHE A C 1
ATOM 1061 O O . PHE A 1 137 ? -3.018 14.198 -0.170 1.00 98.19 137 PHE A O 1
ATOM 1068 N N . PHE A 1 138 ? -3.189 12.146 0.733 1.00 98.50 138 PHE A N 1
ATOM 1069 C CA . PHE A 1 138 ? -4.646 12.092 0.735 1.00 98.50 138 PHE A CA 1
ATOM 1070 C C . PHE A 1 138 ? -5.116 11.601 2.092 1.00 98.50 138 PHE A C 1
ATOM 1072 O O . PHE A 1 138 ? -4.698 10.524 2.505 1.00 98.50 138 PHE A O 1
ATOM 1079 N N . SER A 1 139 ? -5.997 12.348 2.746 1.00 98.19 139 SER A N 1
ATOM 1080 C CA . SER A 1 139 ? -6.526 12.009 4.069 1.00 98.19 139 SER A CA 1
ATOM 1081 C C . SER A 1 139 ? -8.017 11.725 3.987 1.00 98.19 139 SER A C 1
ATOM 1083 O O . SER A 1 139 ? -8.742 12.396 3.251 1.00 98.19 139 SER A O 1
ATOM 1085 N N . PHE A 1 140 ? -8.467 10.741 4.756 1.00 98.50 140 PHE A N 1
ATOM 1086 C CA . PHE A 1 140 ? -9.845 10.278 4.784 1.00 98.50 140 PHE A CA 1
ATOM 1087 C C . PHE A 1 140 ? -10.313 10.126 6.229 1.00 98.50 140 PHE A C 1
ATOM 1089 O O . PHE A 1 140 ? -9.604 9.574 7.077 1.00 98.50 140 PHE A O 1
ATOM 1096 N N . ASP A 1 141 ? -11.528 10.601 6.493 1.00 98.25 141 ASP A N 1
ATOM 1097 C CA . ASP A 1 141 ? -12.263 10.230 7.696 1.00 98.25 141 ASP A CA 1
ATOM 1098 C C . ASP A 1 141 ? -12.700 8.756 7.640 1.00 98.25 141 ASP A C 1
ATOM 1100 O O . ASP A 1 141 ? -12.617 8.105 6.593 1.00 98.25 141 ASP A O 1
ATOM 1104 N N . ALA A 1 142 ? -13.188 8.238 8.770 1.00 96.94 142 ALA A N 1
ATOM 1105 C CA . ALA A 1 142 ? -13.736 6.890 8.851 1.00 96.94 142 ALA A CA 1
ATOM 1106 C C . ALA A 1 142 ? -14.828 6.671 7.782 1.00 96.94 142 ALA A C 1
ATOM 1108 O O . ALA A 1 142 ? -15.807 7.428 7.737 1.00 96.94 142 ALA A O 1
ATOM 1109 N N . PRO A 1 143 ? -14.689 5.656 6.910 1.00 97.31 143 PRO A N 1
ATOM 1110 C CA . PRO A 1 143 ? -15.716 5.317 5.937 1.00 97.31 143 PRO A CA 1
ATOM 1111 C C . PRO A 1 143 ? -16.883 4.595 6.628 1.00 97.31 143 PRO A C 1
ATOM 1113 O O . PRO A 1 143 ? -16.867 4.347 7.831 1.00 97.31 143 PRO A O 1
ATOM 1116 N N . LYS A 1 144 ? -17.918 4.225 5.867 1.00 98.31 144 LYS A N 1
ATOM 1117 C CA . LYS A 1 144 ? -18.944 3.303 6.379 1.00 98.31 144 LYS A CA 1
ATOM 1118 C C . LYS A 1 144 ? -18.391 1.875 6.428 1.00 98.31 144 LYS A C 1
ATOM 1120 O O . LYS A 1 144 ? -17.481 1.544 5.670 1.00 98.31 144 LYS A O 1
ATOM 1125 N N . ALA A 1 145 ? -18.989 1.028 7.264 1.00 98.44 145 ALA A N 1
ATOM 1126 C CA . ALA A 1 145 ? -18.712 -0.407 7.269 1.00 98.44 145 ALA A CA 1
ATOM 1127 C C . ALA A 1 145 ? -18.827 -1.000 5.850 1.00 98.44 145 ALA A C 1
ATOM 1129 O O . ALA A 1 145 ? -19.715 -0.628 5.073 1.00 98.44 145 ALA A O 1
ATOM 1130 N N . GLY A 1 146 ? -17.893 -1.882 5.500 1.00 98.38 146 GLY A N 1
ATOM 1131 C CA . GLY A 1 146 ? -17.774 -2.490 4.176 1.00 98.38 146 GLY A CA 1
ATOM 1132 C C . GLY A 1 146 ? -17.245 -1.550 3.086 1.00 98.38 146 GLY A C 1
ATOM 1133 O O . GLY A 1 146 ? -17.366 -1.870 1.901 1.00 98.38 146 GLY A O 1
ATOM 1134 N N . GLN A 1 147 ? -16.684 -0.389 3.435 1.00 98.69 147 GLN A N 1
ATOM 1135 C CA . GLN A 1 147 ? -16.139 0.580 2.478 1.00 98.69 147 GLN A CA 1
ATOM 1136 C C . GLN A 1 147 ? -14.682 0.927 2.783 1.00 98.69 147 GLN A C 1
ATOM 1138 O O . GLN A 1 147 ? -14.224 0.900 3.925 1.00 98.69 147 GLN A O 1
ATOM 1143 N N . GLY A 1 148 ? -13.954 1.316 1.741 1.00 98.56 148 GLY A N 1
ATOM 1144 C CA . GLY A 1 148 ? -12.575 1.766 1.863 1.00 98.56 148 GLY A CA 1
ATOM 1145 C C . GLY A 1 148 ? -12.084 2.476 0.614 1.00 98.56 148 GLY A C 1
ATOM 1146 O O . GLY A 1 148 ? -12.842 2.726 -0.325 1.00 98.56 148 GLY A O 1
ATOM 1147 N N . HIS A 1 149 ? -10.789 2.765 0.592 1.00 98.75 149 HIS A N 1
ATOM 1148 C CA . HIS A 1 149 ? -10.110 3.311 -0.573 1.00 98.75 149 HIS A CA 1
ATOM 1149 C C . HIS A 1 149 ? -8.900 2.462 -0.942 1.00 98.75 149 HIS A C 1
ATOM 1151 O O . HIS A 1 149 ? -8.254 1.853 -0.090 1.00 98.75 149 HIS A O 1
ATOM 1157 N N . ARG A 1 150 ? -8.592 2.449 -2.237 1.00 98.25 150 ARG 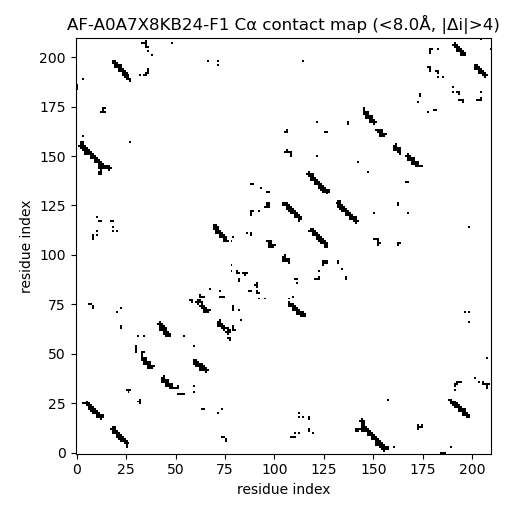A N 1
ATOM 1158 C CA . ARG A 1 150 ? -7.483 1.714 -2.831 1.00 98.25 150 ARG A CA 1
ATOM 1159 C C . ARG A 1 150 ? -6.527 2.661 -3.535 1.00 98.25 150 ARG A C 1
ATOM 1161 O O . ARG A 1 150 ? -6.945 3.403 -4.421 1.00 98.25 150 ARG A O 1
ATOM 1168 N N . ILE A 1 151 ? -5.238 2.545 -3.246 1.00 98.62 151 ILE A N 1
ATOM 1169 C CA . ILE A 1 151 ? -4.172 3.136 -4.059 1.00 98.62 151 ILE A CA 1
ATOM 1170 C C . ILE A 1 151 ? -3.299 2.030 -4.651 1.00 98.62 151 ILE A C 1
ATOM 1172 O O . ILE A 1 151 ? -3.172 0.946 -4.084 1.00 98.62 151 ILE A O 1
ATOM 1176 N N . GLN A 1 152 ? -2.720 2.284 -5.819 1.00 98.25 152 GLN A N 1
ATOM 1177 C CA . GLN A 1 152 ? -1.901 1.315 -6.540 1.00 98.25 152 GLN A CA 1
ATOM 1178 C C . GLN A 1 152 ? -0.718 2.005 -7.215 1.00 98.25 152 GLN A C 1
ATOM 1180 O O . GLN A 1 152 ? -0.759 3.210 -7.444 1.00 98.25 152 GLN A O 1
ATOM 1185 N N . THR A 1 153 ? 0.341 1.261 -7.532 1.00 97.75 153 THR A N 1
ATOM 1186 C CA . THR A 1 153 ? 1.544 1.850 -8.143 1.00 97.75 153 THR A CA 1
ATOM 1187 C C . THR A 1 153 ? 1.351 2.175 -9.617 1.00 97.75 153 THR A C 1
ATOM 1189 O O . THR A 1 153 ? 1.877 3.174 -10.101 1.00 97.75 153 THR A O 1
ATOM 1192 N N . TYR A 1 154 ? 0.612 1.340 -10.349 1.00 96.50 154 TYR A N 1
ATOM 1193 C CA . TYR A 1 154 ? 0.460 1.491 -11.795 1.00 96.50 154 TYR A CA 1
ATOM 1194 C C . TYR A 1 154 ? -0.974 1.352 -12.269 1.00 96.50 154 TYR A C 1
ATOM 1196 O O . TYR A 1 154 ? -1.851 0.888 -11.551 1.00 96.50 154 TYR A O 1
ATOM 1204 N N . GLU A 1 155 ? -1.188 1.691 -13.530 1.00 94.12 155 GLU A N 1
ATOM 1205 C CA . GLU A 1 155 ? -2.393 1.399 -14.286 1.00 94.12 155 GLU A CA 1
ATOM 1206 C C . GLU A 1 155 ? -2.068 1.107 -15.761 1.00 94.12 155 GLU A C 1
ATOM 1208 O O . GLU A 1 155 ? -0.956 1.333 -16.246 1.00 94.12 155 GLU A O 1
ATOM 1213 N N . GLY A 1 156 ? -3.068 0.628 -16.505 1.00 90.81 156 GLY A N 1
ATOM 1214 C CA . GLY A 1 156 ? -2.946 0.383 -17.944 1.00 90.81 156 GLY A CA 1
ATOM 1215 C C . GLY A 1 156 ? -2.379 -0.993 -18.305 1.00 90.81 156 GLY A C 1
ATOM 1216 O O . GLY A 1 156 ? -2.642 -1.988 -17.625 1.00 90.81 156 GLY A O 1
ATOM 1217 N N . ASP A 1 157 ? -1.682 -1.065 -19.440 1.00 89.19 157 ASP A N 1
ATOM 1218 C CA . ASP A 1 157 ? -1.213 -2.321 -20.033 1.00 89.19 157 ASP A CA 1
ATOM 1219 C C . ASP A 1 157 ? -0.002 -2.895 -19.264 1.00 89.19 157 ASP A C 1
ATOM 1221 O O . ASP A 1 157 ? 0.958 -2.167 -19.014 1.00 89.19 157 ASP A O 1
ATOM 1225 N N . PRO A 1 158 ? 0.016 -4.198 -18.917 1.00 86.38 158 PRO A N 1
ATOM 1226 C CA . PRO A 1 158 ? 1.166 -4.827 -18.265 1.00 86.38 158 PRO A CA 1
ATOM 1227 C C . PRO A 1 158 ? 2.495 -4.722 -19.035 1.00 86.38 158 PRO A C 1
ATOM 1229 O O . PRO A 1 158 ? 3.553 -4.829 -18.419 1.00 86.38 158 PRO A O 1
ATOM 1232 N N . LYS A 1 159 ? 2.488 -4.558 -20.363 1.00 86.31 159 LYS A N 1
ATOM 1233 C CA . LYS A 1 159 ? 3.695 -4.424 -21.196 1.00 86.31 159 LYS A CA 1
ATOM 1234 C C . LYS A 1 159 ? 4.360 -3.061 -21.010 1.00 86.31 159 LYS A C 1
ATOM 1236 O O . LYS A 1 159 ? 5.578 -3.022 -20.865 1.00 86.31 159 LYS A O 1
ATOM 1241 N N . ASN A 1 160 ? 3.562 -1.996 -20.927 1.00 87.12 160 ASN A N 1
ATOM 1242 C CA . ASN A 1 160 ? 4.001 -0.619 -20.682 1.00 87.12 160 ASN A CA 1
ATOM 1243 C C . ASN A 1 160 ? 3.120 0.022 -19.600 1.00 87.12 160 ASN A C 1
ATOM 1245 O O . ASN A 1 160 ? 2.214 0.800 -19.919 1.00 87.12 160 ASN A O 1
ATOM 1249 N N . PRO A 1 161 ? 3.341 -0.337 -18.323 1.00 90.62 161 PRO A N 1
ATOM 1250 C CA . PRO A 1 161 ? 2.551 0.217 -17.241 1.00 90.62 161 PRO A CA 1
ATOM 1251 C C . PRO A 1 161 ? 2.866 1.697 -17.052 1.00 90.62 161 PRO A C 1
ATOM 1253 O O . PRO A 1 161 ? 4.015 2.119 -17.170 1.00 90.62 161 PRO A O 1
ATOM 1256 N N . ARG A 1 162 ? 1.838 2.478 -16.729 1.00 92.88 162 ARG A N 1
ATOM 1257 C CA . ARG A 1 162 ? 1.982 3.892 -16.369 1.00 92.88 162 ARG A CA 1
ATOM 1258 C C . ARG A 1 162 ? 1.851 4.034 -14.864 1.00 92.88 162 ARG A C 1
ATOM 1260 O O . ARG A 1 162 ? 1.075 3.298 -14.258 1.00 92.88 162 ARG A O 1
ATOM 1267 N N . ALA A 1 163 ? 2.581 4.972 -14.268 1.00 95.56 163 ALA A N 1
ATOM 1268 C CA . ALA A 1 163 ? 2.376 5.334 -12.871 1.00 95.56 163 ALA A CA 1
ATOM 1269 C C . ALA A 1 163 ? 0.924 5.781 -12.655 1.00 95.56 163 ALA A C 1
ATOM 1271 O O . ALA A 1 163 ? 0.400 6.584 -13.426 1.00 95.56 163 ALA A O 1
ATOM 1272 N N . PHE A 1 164 ? 0.281 5.273 -11.606 1.00 96.00 164 PHE A N 1
ATOM 1273 C CA . PHE A 1 164 ? -1.040 5.753 -11.219 1.00 96.00 164 PHE A CA 1
ATOM 1274 C C . PHE A 1 164 ? -0.925 7.198 -10.708 1.00 96.00 164 PHE A C 1
ATOM 1276 O O . PHE A 1 164 ? -0.096 7.498 -9.848 1.00 96.00 164 PHE A O 1
AT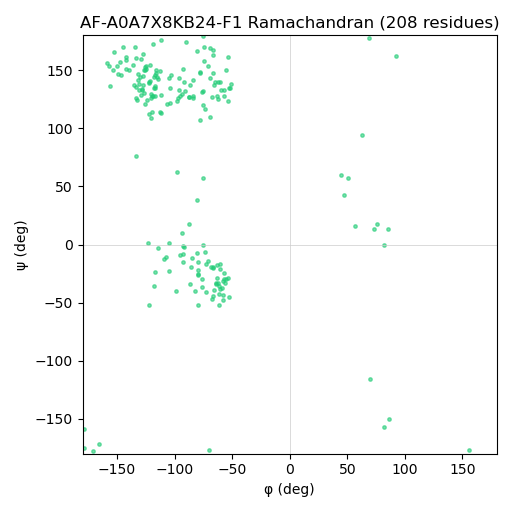OM 1283 N N . ALA A 1 165 ? -1.727 8.106 -11.266 1.00 90.00 165 ALA A N 1
ATOM 1284 C CA . ALA A 1 165 ? -1.620 9.544 -10.999 1.00 90.00 165 ALA A CA 1
ATOM 1285 C C . ALA A 1 165 ? -2.839 10.144 -10.273 1.00 90.00 165 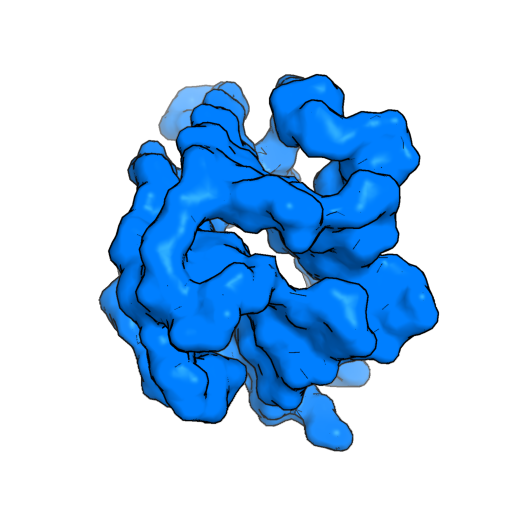ALA A C 1
ATOM 1287 O O . ALA A 1 165 ? -2.832 11.337 -9.971 1.00 90.00 165 ALA A O 1
ATOM 1288 N N . GLY A 1 166 ? -3.874 9.343 -10.009 1.00 92.75 166 GLY A N 1
ATOM 1289 C CA . GLY A 1 166 ? -5.119 9.791 -9.384 1.00 92.75 166 GLY A CA 1
ATOM 1290 C C . GLY A 1 166 ? -5.124 9.717 -7.851 1.00 92.75 166 GLY A C 1
ATOM 1291 O O . GLY A 1 166 ? -4.190 9.185 -7.246 1.00 92.75 166 GLY A O 1
ATOM 1292 N N . PRO A 1 167 ? -6.192 10.228 -7.211 1.00 96.88 167 PRO A N 1
ATOM 1293 C CA . PRO A 1 167 ? -6.450 9.974 -5.797 1.00 96.88 167 PRO A CA 1
ATOM 1294 C C . PRO A 1 167 ? -6.782 8.490 -5.547 1.00 96.88 167 PRO A C 1
ATOM 1296 O O . PRO A 1 167 ? -7.150 7.777 -6.488 1.00 96.88 167 PRO A O 1
ATOM 1299 N N . PRO A 1 168 ? -6.707 8.014 -4.289 1.00 98.38 168 PRO A N 1
ATOM 1300 C CA . PRO A 1 168 ? -7.203 6.695 -3.912 1.00 98.38 168 PRO A CA 1
ATOM 1301 C C . PRO A 1 168 ? -8.649 6.473 -4.375 1.00 98.38 168 PRO A C 1
ATOM 1303 O O . PRO A 1 168 ? -9.512 7.337 -4.232 1.00 98.38 168 PRO A O 1
ATOM 1306 N N . ILE A 1 169 ? -8.905 5.302 -4.950 1.00 98.12 169 ILE A N 1
ATOM 1307 C CA . ILE A 1 169 ? -10.178 4.937 -5.573 1.00 98.12 169 ILE A CA 1
ATOM 1308 C C . ILE A 1 169 ? -11.105 4.358 -4.497 1.00 98.12 169 ILE A C 1
ATOM 1310 O O . ILE A 1 169 ? -10.689 3.407 -3.832 1.00 98.12 169 ILE A O 1
ATOM 1314 N N . PRO A 1 170 ? -12.344 4.855 -4.328 1.00 98.31 170 PRO A N 1
ATOM 1315 C CA . PRO A 1 170 ? -13.299 4.259 -3.400 1.00 98.31 170 PRO A CA 1
ATOM 1316 C C . PRO A 1 170 ? -13.679 2.842 -3.844 1.00 98.31 170 PRO A C 1
ATOM 1318 O O . PRO A 1 170 ? -13.878 2.581 -5.035 1.00 98.31 170 PRO A O 1
ATOM 1321 N N . ILE A 1 171 ? -13.793 1.926 -2.886 1.00 97.94 171 ILE A N 1
ATOM 1322 C CA . ILE A 1 171 ? -14.157 0.527 -3.118 1.00 97.94 171 ILE A CA 1
ATOM 1323 C C . ILE A 1 171 ? -15.176 0.039 -2.083 1.00 97.94 171 ILE A C 1
ATOM 1325 O O . ILE A 1 171 ? -15.227 0.532 -0.955 1.00 97.94 171 ILE A O 1
ATOM 1329 N N . ALA A 1 172 ? -15.954 -0.970 -2.471 1.00 98.19 172 ALA A N 1
ATOM 1330 C CA . ALA A 1 172 ? -16.685 -1.812 -1.534 1.00 98.19 172 ALA A CA 1
ATOM 1331 C C . ALA A 1 172 ? -15.803 -3.011 -1.170 1.00 98.19 172 ALA A C 1
ATOM 1333 O O . ALA A 1 172 ? -15.218 -3.638 -2.056 1.00 98.19 172 ALA A O 1
ATOM 1334 N N . LEU A 1 173 ? -15.696 -3.307 0.120 1.00 97.94 173 LEU A N 1
ATOM 1335 C CA . LEU A 1 173 ? -14.992 -4.482 0.609 1.00 97.94 173 LEU A CA 1
ATOM 1336 C C . LEU A 1 173 ? -15.927 -5.700 0.563 1.00 97.94 173 LEU A C 1
ATOM 1338 O O . LEU A 1 173 ? -17.120 -5.560 0.866 1.00 97.94 173 LEU A O 1
ATOM 1342 N N . PRO A 1 174 ? -15.415 -6.890 0.200 1.00 97.25 174 PRO A N 1
ATOM 1343 C CA . PRO A 1 174 ? -16.160 -8.131 0.357 1.00 97.25 174 PRO A CA 1
ATOM 1344 C C . PRO A 1 174 ? -16.613 -8.312 1.807 1.00 97.25 174 PRO A C 1
ATOM 1346 O O . PRO A 1 174 ? -15.959 -7.830 2.733 1.00 97.25 174 PRO A O 1
ATOM 1349 N N . LYS A 1 175 ? -17.745 -8.990 1.995 1.00 95.56 175 LYS A N 1
ATOM 1350 C CA . LYS A 1 175 ? -18.255 -9.296 3.333 1.00 95.56 175 LYS A CA 1
ATOM 1351 C C . LYS A 1 175 ? -17.539 -10.491 3.942 1.00 95.56 175 LYS A C 1
ATOM 1353 O O . LYS A 1 175 ? -17.008 -10.396 5.041 1.00 95.56 175 LYS A O 1
ATOM 1358 N N . ASP A 1 176 ? -17.507 -11.575 3.183 1.00 94.56 176 ASP A N 1
ATOM 1359 C CA . ASP A 1 176 ? -16.945 -12.851 3.592 1.00 94.56 176 ASP A CA 1
ATOM 1360 C C . ASP A 1 176 ? -15.690 -13.138 2.765 1.00 94.56 176 ASP A C 1
ATOM 1362 O O . ASP A 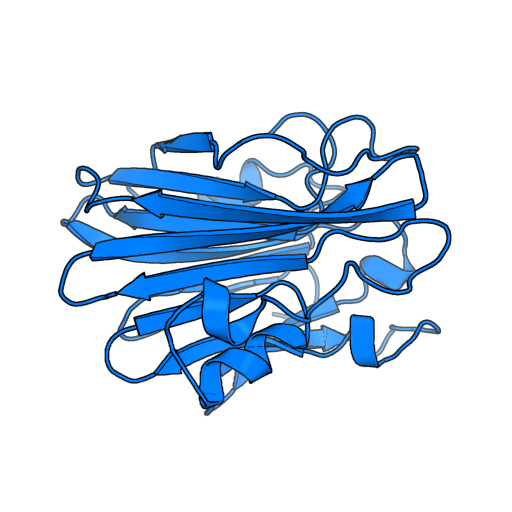1 176 ? -15.594 -12.708 1.613 1.00 94.56 176 ASP A O 1
ATOM 1366 N N . ASP A 1 177 ? -14.735 -13.850 3.366 1.00 94.44 177 ASP A N 1
ATOM 1367 C CA . ASP A 1 177 ? -13.491 -14.301 2.729 1.00 94.44 177 ASP A CA 1
ATOM 1368 C C . ASP A 1 177 ? -12.810 -13.205 1.881 1.00 94.44 177 ASP A C 1
ATOM 1370 O O . ASP A 1 177 ? -12.662 -13.283 0.653 1.00 94.44 177 ASP A O 1
ATOM 1374 N N . ILE A 1 178 ? -12.469 -12.104 2.560 1.00 96.88 178 ILE A N 1
ATOM 1375 C CA . ILE A 1 178 ? -11.921 -10.896 1.936 1.00 96.88 178 ILE A CA 1
ATOM 1376 C C . ILE A 1 178 ? -10.635 -11.226 1.174 1.00 96.88 178 ILE A C 1
ATOM 1378 O O . ILE A 1 178 ? -10.461 -10.756 0.046 1.00 96.88 178 ILE A O 1
ATOM 1382 N N . ALA A 1 179 ? -9.745 -12.028 1.766 1.00 97.06 179 ALA A N 1
ATOM 1383 C CA . ALA A 1 179 ? -8.482 -12.388 1.140 1.00 97.06 179 ALA A CA 1
ATOM 1384 C C . ALA A 1 179 ? -8.714 -13.145 -0.175 1.00 97.06 179 ALA A C 1
ATOM 1386 O O . ALA A 1 179 ? -8.195 -12.719 -1.215 1.00 97.06 179 ALA A O 1
ATOM 1387 N N . GLN A 1 180 ? -9.526 -14.210 -0.160 1.00 97.62 180 GLN A N 1
ATOM 1388 C CA . GLN A 1 180 ? -9.771 -15.037 -1.343 1.00 97.62 180 GLN A CA 1
ATOM 1389 C C . GLN A 1 180 ? -10.531 -14.268 -2.423 1.00 97.62 180 GLN A C 1
ATOM 1391 O O . GLN A 1 180 ? -10.129 -14.285 -3.588 1.00 97.62 180 GLN A O 1
ATOM 1396 N N . THR A 1 181 ? -11.570 -13.518 -2.042 1.00 97.19 181 THR A N 1
ATOM 1397 C CA . THR A 1 181 ? -12.367 -12.725 -2.988 1.00 97.19 181 THR A CA 1
ATOM 1398 C C . THR A 1 181 ? -11.487 -11.726 -3.740 1.00 97.19 181 THR A C 1
ATOM 1400 O O . THR A 1 181 ? -11.513 -11.660 -4.971 1.00 97.19 181 THR A O 1
ATOM 1403 N N . ILE A 1 182 ? -10.639 -10.983 -3.021 1.00 96.88 182 ILE A N 1
ATOM 1404 C CA . ILE A 1 182 ? -9.712 -10.028 -3.639 1.00 96.88 182 ILE A CA 1
ATOM 1405 C C . ILE A 1 182 ? -8.661 -10.747 -4.494 1.00 96.88 182 ILE A C 1
ATOM 1407 O O . ILE A 1 182 ? -8.319 -10.264 -5.576 1.00 96.88 182 ILE A O 1
ATOM 1411 N N . PHE A 1 183 ? -8.153 -11.897 -4.047 1.00 96.75 183 PHE A N 1
ATOM 1412 C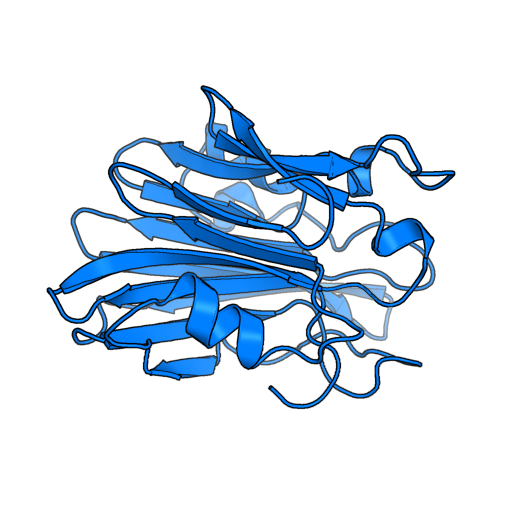 CA . PHE A 1 183 ? -7.166 -12.682 -4.788 1.00 96.75 183 PHE A CA 1
ATOM 1413 C C . PHE A 1 183 ? -7.708 -13.231 -6.120 1.00 96.75 183 PHE A C 1
ATOM 1415 O O . PHE A 1 183 ? -6.967 -13.303 -7.110 1.00 96.75 183 PHE A O 1
ATOM 1422 N N . ASP A 1 184 ? -8.993 -13.575 -6.179 1.00 95.88 184 ASP A N 1
ATOM 1423 C CA . ASP A 1 184 ? -9.662 -14.064 -7.389 1.00 95.88 184 ASP A CA 1
ATOM 1424 C C . ASP A 1 184 ? -10.067 -12.949 -8.363 1.00 95.88 184 ASP A C 1
ATOM 1426 O O . ASP A 1 184 ? -10.144 -13.177 -9.572 1.00 95.88 184 ASP A O 1
ATOM 1430 N N . GLU A 1 185 ? -10.215 -11.708 -7.892 1.00 94.62 185 GLU A N 1
ATOM 1431 C CA . GLU A 1 185 ? -10.401 -10.540 -8.766 1.00 94.62 185 GLU A CA 1
ATOM 1432 C C . GLU A 1 185 ? -9.132 -10.109 -9.527 1.00 94.62 185 GLU A C 1
ATOM 1434 O O . GLU A 1 185 ? -9.193 -9.300 -10.477 1.00 94.62 185 GLU A O 1
ATOM 1439 N N . LEU A 1 186 ? -7.965 -10.583 -9.085 1.00 94.75 186 LEU A N 1
ATOM 1440 C CA . LEU A 1 186 ? -6.686 -10.335 -9.738 1.00 94.75 186 LEU A CA 1
ATOM 1441 C C . LEU A 1 186 ? -6.535 -11.230 -10.968 1.00 94.75 186 LEU A C 1
ATOM 1443 O O . LEU A 1 186 ? -6.973 -12.375 -11.006 1.00 94.75 186 LEU A O 1
ATOM 1447 N N . LYS A 1 187 ? -5.829 -10.733 -11.988 1.00 93.25 187 LYS A N 1
ATOM 1448 C CA . LYS A 1 187 ? -5.513 -11.558 -13.160 1.00 93.25 187 LYS A CA 1
ATOM 1449 C C . LYS A 1 187 ? -4.646 -12.754 -12.727 1.00 93.25 187 LYS A C 1
ATOM 1451 O O . LYS A 1 187 ? -3.563 -12.510 -12.184 1.00 93.25 187 LYS A O 1
ATOM 1456 N N . PRO A 1 188 ? -5.036 -14.013 -13.017 1.00 92.56 188 PRO A N 1
ATOM 1457 C CA . PRO A 1 188 ? -4.331 -15.198 -12.517 1.00 92.56 188 PRO A CA 1
ATOM 1458 C C . PRO A 1 188 ? -2.841 -15.248 -12.866 1.00 92.56 188 PRO A C 1
ATOM 1460 O O . PRO A 1 188 ? -2.031 -15.724 -12.084 1.00 92.56 188 PRO A O 1
ATOM 1463 N N . ASN A 1 189 ? -2.455 -14.712 -14.024 1.00 91.12 189 ASN A N 1
ATOM 1464 C CA . ASN A 1 189 ? -1.064 -14.682 -14.470 1.00 91.12 189 ASN A CA 1
ATOM 1465 C C . ASN A 1 189 ? -0.222 -13.550 -13.849 1.00 91.12 189 ASN A C 1
ATOM 1467 O O . ASN A 1 189 ? 0.982 -13.503 -14.118 1.00 91.12 189 ASN A O 1
ATOM 1471 N N . LEU A 1 190 ? -0.840 -12.634 -13.095 1.00 93.81 190 LEU A N 1
ATOM 1472 C CA . LEU A 1 190 ? -0.189 -11.485 -12.456 1.00 93.81 190 LEU A CA 1
ATOM 1473 C C . LEU A 1 190 ? -0.254 -11.524 -10.925 1.00 93.81 190 LEU A C 1
ATOM 1475 O O . LEU A 1 190 ? 0.566 -10.868 -10.289 1.00 93.81 190 LEU A O 1
ATOM 1479 N N . ARG A 1 191 ? -1.227 -12.223 -10.329 1.00 94.88 191 ARG A N 1
ATOM 1480 C CA . ARG A 1 191 ? -1.382 -12.302 -8.868 1.00 94.88 191 ARG A CA 1
ATOM 1481 C C . ARG A 1 191 ? -0.209 -13.042 -8.237 1.00 94.88 191 ARG A C 1
ATOM 1483 O O . ARG A 1 191 ? 0.206 -14.062 -8.774 1.00 94.88 191 ARG A O 1
ATOM 1490 N N . ILE A 1 192 ? 0.302 -12.522 -7.123 1.00 95.88 192 ILE A N 1
ATOM 1491 C CA . ILE A 1 192 ? 1.384 -13.151 -6.357 1.00 95.88 192 ILE A CA 1
ATOM 1492 C C . ILE A 1 192 ? 0.948 -13.415 -4.934 1.00 95.88 192 ILE A C 1
ATOM 1494 O O . ILE A 1 192 ? 1.060 -14.552 -4.483 1.00 95.88 192 ILE A O 1
ATOM 1498 N N . ALA A 1 193 ? 0.433 -12.391 -4.258 1.00 97.31 193 ALA A N 1
ATOM 1499 C CA . ALA A 1 193 ? 0.007 -12.524 -2.880 1.00 97.31 193 ALA A CA 1
ATOM 1500 C C . ALA A 1 193 ? -1.020 -11.463 -2.476 1.00 97.31 193 ALA A C 1
ATOM 1502 O O . ALA A 1 193 ? -1.033 -10.360 -3.032 1.00 97.31 193 ALA A O 1
ATOM 1503 N N . VAL A 1 194 ? -1.841 -11.793 -1.484 1.00 98.38 194 VAL A N 1
ATOM 1504 C CA . VAL A 1 194 ? -2.743 -10.880 -0.770 1.00 98.38 194 VAL A CA 1
ATOM 1505 C C . VAL A 1 194 ? -2.491 -11.062 0.722 1.00 98.38 194 VAL A C 1
ATOM 1507 O O . VAL A 1 194 ? -2.419 -12.189 1.201 1.00 98.38 194 VAL A O 1
ATOM 1510 N N . ALA A 1 195 ? -2.371 -9.956 1.448 1.00 98.62 195 ALA A N 1
ATOM 1511 C CA . ALA A 1 195 ? -2.432 -9.931 2.899 1.00 98.62 195 ALA A CA 1
ATOM 1512 C C . ALA A 1 195 ? -3.604 -9.069 3.346 1.00 98.62 195 ALA A C 1
ATOM 1514 O O . ALA A 1 195 ? -3.687 -7.903 2.953 1.00 98.62 195 ALA A O 1
ATOM 1515 N N . VAL A 1 196 ? -4.457 -9.619 4.203 1.00 98.56 196 VAL A N 1
ATOM 1516 C CA . VAL A 1 196 ? -5.396 -8.857 5.022 1.00 98.56 196 VAL A CA 1
ATOM 1517 C C . VAL A 1 196 ? -4.730 -8.593 6.367 1.00 98.56 196 VAL A C 1
ATOM 1519 O O . VAL A 1 196 ? -4.172 -9.491 6.995 1.00 98.56 196 VAL A O 1
ATOM 1522 N N . ILE A 1 197 ? -4.744 -7.333 6.782 1.00 98.50 197 ILE A N 1
ATOM 1523 C CA . ILE A 1 197 ? -4.039 -6.812 7.946 1.00 98.50 197 ILE A CA 1
ATOM 1524 C C . ILE A 1 197 ? -5.090 -6.233 8.889 1.00 98.50 197 ILE A C 1
ATOM 1526 O O . ILE A 1 197 ? -5.746 -5.239 8.568 1.00 98.50 197 ILE A O 1
ATOM 1530 N N . ARG A 1 198 ? -5.237 -6.859 10.056 1.00 96.00 198 ARG A N 1
ATOM 1531 C CA . ARG A 1 198 ? -6.143 -6.429 11.129 1.00 96.00 198 ARG A CA 1
ATOM 1532 C C . ARG A 1 198 ? -5.353 -5.936 12.338 1.00 96.00 198 ARG A C 1
ATOM 1534 O O . ARG A 1 198 ? -4.118 -5.967 12.340 1.00 96.00 198 ARG A O 1
ATOM 1541 N N . THR A 1 199 ? -6.044 -5.445 13.357 1.00 91.31 199 THR A N 1
ATOM 1542 C CA . THR A 1 199 ? -5.441 -5.016 14.631 1.00 91.31 199 THR A CA 1
ATOM 1543 C C . THR A 1 199 ? -4.749 -6.166 15.365 1.00 91.31 199 THR A C 1
ATOM 1545 O O . THR A 1 199 ? -3.708 -5.960 15.985 1.00 91.31 199 THR A O 1
ATOM 1548 N N . ASP A 1 200 ? -5.280 -7.378 15.238 1.00 89.12 200 ASP A N 1
ATOM 1549 C CA . ASP A 1 200 ? -4.910 -8.574 15.997 1.00 89.12 200 ASP A CA 1
ATOM 1550 C C . ASP A 1 200 ? -4.156 -9.637 15.182 1.00 89.12 200 ASP A C 1
ATOM 1552 O O . ASP A 1 200 ? -3.562 -10.549 15.757 1.00 89.12 200 ASP A O 1
ATOM 1556 N N . GLY A 1 201 ? -4.123 -9.528 13.851 1.00 94.31 201 GLY A N 1
ATOM 1557 C CA . GLY A 1 201 ? -3.544 -10.587 13.032 1.00 94.31 201 GLY A CA 1
ATOM 1558 C C . GLY A 1 201 ? -3.371 -10.269 11.554 1.00 94.31 201 GLY A C 1
ATOM 1559 O O . GLY A 1 201 ? -3.616 -9.157 11.079 1.00 94.31 201 GLY A O 1
ATOM 1560 N N . TYR A 1 202 ? -2.882 -11.273 10.835 1.00 96.75 202 TYR A N 1
ATOM 1561 C CA . TYR A 1 202 ? -2.756 -11.268 9.384 1.00 96.75 202 TYR A CA 1
ATOM 1562 C C . TYR A 1 202 ? -3.423 -12.518 8.818 1.00 96.75 202 TYR A C 1
ATOM 1564 O O . TYR A 1 202 ? -3.307 -13.596 9.395 1.00 96.75 202 TYR A O 1
ATOM 1572 N N . GLU A 1 203 ? -4.031 -12.378 7.651 1.00 97.06 203 GLU A N 1
ATOM 1573 C CA . GLU A 1 203 ? -4.472 -13.486 6.809 1.00 97.06 203 GLU A CA 1
ATOM 1574 C C . GLU A 1 203 ? -3.750 -13.358 5.466 1.00 97.06 203 GLU A C 1
ATOM 1576 O O . GLU A 1 203 ? -3.764 -12.286 4.856 1.00 97.06 203 GLU A O 1
ATOM 1581 N N . LEU A 1 204 ? -3.063 -14.420 5.036 1.00 96.75 204 LEU A N 1
ATOM 1582 C CA . LEU A 1 204 ? -2.197 -14.402 3.859 1.00 96.75 204 LEU A CA 1
ATOM 1583 C C . LEU A 1 204 ? -2.638 -15.425 2.817 1.00 96.75 204 LEU A C 1
ATOM 1585 O O . LEU A 1 204 ? -2.925 -16.573 3.140 1.00 96.75 204 LEU A O 1
ATOM 1589 N N . ILE A 1 205 ? -2.552 -15.026 1.551 1.00 97.38 205 ILE A N 1
ATOM 1590 C CA . ILE A 1 205 ? -2.576 -15.921 0.397 1.00 97.38 205 ILE A CA 1
ATOM 1591 C C . ILE A 1 205 ? -1.309 -15.657 -0.414 1.00 97.38 205 ILE A C 1
ATOM 1593 O O . ILE A 1 205 ? -1.088 -14.525 -0.841 1.00 97.38 205 ILE A O 1
ATOM 1597 N N . ASN A 1 206 ? -0.502 -16.692 -0.662 1.00 95.88 206 ASN A N 1
ATOM 1598 C CA . ASN A 1 206 ? 0.650 -16.667 -1.569 1.00 95.88 206 ASN A CA 1
ATOM 1599 C C . ASN A 1 206 ? 0.433 -17.650 -2.731 1.00 95.88 206 ASN A C 1
ATOM 1601 O O . ASN A 1 206 ? -0.140 -18.723 -2.564 1.00 95.88 206 ASN A O 1
ATOM 1605 N N . THR A 1 207 ? 0.935 -17.311 -3.917 1.00 91.50 207 THR A N 1
ATOM 1606 C CA . THR A 1 207 ? 1.013 -18.240 -5.067 1.00 91.50 207 THR A CA 1
ATOM 1607 C C . THR A 1 207 ? 2.189 -19.209 -4.977 1.00 91.50 207 THR A C 1
ATOM 1609 O O . THR A 1 207 ? 2.137 -20.293 -5.556 1.00 91.50 207 THR A O 1
ATOM 1612 N N . HIS A 1 208 ? 3.245 -18.821 -4.266 1.00 78.44 208 HIS A N 1
ATOM 1613 C CA . HIS A 1 208 ? 4.455 -19.603 -4.051 1.00 78.44 208 HIS A CA 1
ATOM 1614 C C . HIS A 1 208 ? 4.586 -19.893 -2.554 1.00 78.44 208 HIS A C 1
ATOM 1616 O O . HIS A 1 208 ? 4.536 -18.949 -1.779 1.00 78.44 208 HIS A O 1
ATOM 1622 N N . GLY A 1 209 ? 4.772 -21.159 -2.161 1.00 58.78 209 GLY A N 1
ATOM 1623 C CA . GLY A 1 209 ? 5.043 -21.552 -0.767 1.00 58.78 209 GLY A CA 1
ATOM 1624 C C . GLY A 1 209 ? 3.911 -21.216 0.214 1.00 58.78 209 GLY A C 1
ATOM 1625 O O . GLY A 1 209 ? 3.852 -20.105 0.736 1.00 58.78 209 GLY A O 1
ATOM 1626 N N . GLY A 1 210 ? 3.029 -22.191 0.447 1.00 43.09 210 GLY A N 1
ATOM 1627 C CA . GLY A 1 210 ? 2.109 -22.199 1.590 1.00 43.09 210 GLY A CA 1
ATOM 1628 C C . GLY A 1 210 ? 2.788 -22.704 2.854 1.00 43.09 210 GLY A C 1
ATOM 1629 O O . GLY A 1 210 ? 3.736 -23.512 2.714 1.00 43.09 210 GLY A O 1
#

Radius of gyration: 15.73 Å; Cα contacts (8 Å, |Δi|>4): 511; chains: 1; bounding box: 38×38×40 Å

Mean predicted aligned error: 3.46 Å